Protein AF-A0A9E1IIE9-F1 (afdb_monomer_lite)

Foldseek 3Di:
DPVVVVVVVVVVVVCVVDCPPVNDDQPLRCCLVVLAADDQLLVLLVVLVCCVPVVVNLSNSLSSLVSSVSLQPDFLVPRPPSNNVNVVPPDDDDDDDPPPDSDRNHDDLLSNLSSLQSNLVSCVVVVNLVVSLVSLVSSLVSLVVPCVDPSSVLSNLVSLQSNLVSCVSVVNNVSSVVSVVVSVVSDDPVCCVVSVVVSCVPPPVVVVCVDPVVCVVCVPRPVPVVPPD

Structure (mmCIF, N/CA/C/O backbone):
data_AF-A0A9E1IIE9-F1
#
_entry.id   AF-A0A9E1IIE9-F1
#
loop_
_atom_site.group_PDB
_atom_site.id
_atom_site.type_symbol
_atom_site.label_atom_id
_atom_site.label_alt_id
_atom_site.label_comp_id
_atom_site.label_asym_id
_atom_site.label_entity_id
_atom_site.label_seq_id
_atom_site.pdbx_PDB_ins_code
_atom_site.Cartn_x
_atom_site.Cartn_y
_atom_site.Cartn_z
_atom_site.occupancy
_atom_site.B_iso_or_equiv
_atom_site.auth_seq_id
_atom_site.auth_comp_id
_atom_site.auth_asym_id
_atom_site.auth_atom_id
_atom_site.pdbx_PDB_model_num
ATOM 1 N N . MET A 1 1 ? -5.912 -20.718 -18.926 1.00 42.75 1 MET A N 1
ATOM 2 C CA . MET A 1 1 ? -5.948 -19.242 -18.983 1.00 42.75 1 MET A CA 1
ATOM 3 C C . MET A 1 1 ? -4.648 -18.795 -19.631 1.00 42.75 1 MET A C 1
ATOM 5 O O . MET A 1 1 ? -3.614 -19.345 -19.270 1.00 42.75 1 MET A O 1
ATOM 9 N N . ASN A 1 2 ? -4.694 -17.958 -20.668 1.00 47.09 2 ASN A N 1
ATOM 10 C CA . ASN A 1 2 ? -3.523 -17.653 -21.492 1.00 47.09 2 ASN A CA 1
ATOM 11 C C . ASN A 1 2 ? -2.927 -16.323 -21.022 1.00 47.09 2 ASN A C 1
ATOM 13 O O . ASN A 1 2 ? -3.278 -15.272 -21.550 1.00 47.09 2 ASN A O 1
ATOM 17 N N . PHE A 1 3 ? -2.046 -16.391 -20.018 1.00 38.47 3 PHE A N 1
ATOM 18 C CA . PHE A 1 3 ? -1.476 -15.233 -19.316 1.00 38.47 3 PHE A CA 1
ATOM 19 C C . PHE A 1 3 ? -0.983 -14.133 -20.265 1.00 38.47 3 PHE A C 1
ATOM 21 O O . PHE A 1 3 ? -1.197 -12.960 -20.008 1.00 38.47 3 PHE A O 1
ATOM 28 N N . HIS A 1 4 ? -0.405 -14.498 -21.412 1.00 37.41 4 HIS A N 1
ATOM 29 C CA . HIS A 1 4 ? 0.052 -13.537 -22.414 1.00 37.41 4 HIS A CA 1
ATOM 30 C C . HIS A 1 4 ? -1.089 -12.750 -23.089 1.00 37.41 4 HIS A C 1
ATOM 32 O O . HIS A 1 4 ? -0.946 -11.554 -23.314 1.00 37.41 4 HIS A O 1
ATOM 38 N N . GLN A 1 5 ? -2.228 -13.385 -23.391 1.00 40.91 5 GLN A N 1
ATOM 39 C CA . GLN A 1 5 ? -3.393 -12.688 -23.952 1.00 40.91 5 GLN A CA 1
ATOM 40 C C . GLN A 1 5 ? -4.089 -11.817 -22.906 1.00 40.91 5 GLN A C 1
ATOM 42 O O . GLN A 1 5 ? -4.470 -10.694 -23.227 1.00 40.91 5 GLN A O 1
ATOM 47 N N . ASP A 1 6 ? -4.192 -12.299 -21.666 1.00 45.34 6 ASP A N 1
ATOM 48 C CA . ASP A 1 6 ? -4.767 -11.531 -20.556 1.00 45.34 6 ASP A CA 1
ATOM 49 C C . ASP A 1 6 ? -3.886 -10.310 -20.221 1.00 45.34 6 ASP A C 1
ATOM 51 O O . ASP A 1 6 ? -4.386 -9.213 -19.991 1.00 45.34 6 ASP A O 1
ATOM 55 N N . PHE A 1 7 ? -2.563 -10.469 -20.307 1.00 45.06 7 PHE A N 1
ATOM 56 C CA . PHE A 1 7 ? -1.568 -9.416 -20.112 1.00 45.06 7 PHE A CA 1
ATOM 57 C C . PHE A 1 7 ? -1.541 -8.384 -21.249 1.00 45.06 7 PHE A C 1
ATOM 59 O O . PHE A 1 7 ? -1.511 -7.184 -20.995 1.00 45.06 7 PHE A O 1
ATOM 66 N N . VAL A 1 8 ? -1.615 -8.813 -22.513 1.00 46.44 8 VAL A N 1
ATOM 67 C CA . VAL A 1 8 ? -1.729 -7.889 -23.656 1.00 46.44 8 VAL A CA 1
ATOM 68 C C . VAL A 1 8 ? -3.060 -7.133 -23.618 1.00 46.44 8 VAL A C 1
ATOM 70 O O . VAL A 1 8 ? -3.085 -5.942 -23.919 1.00 46.44 8 VAL A O 1
ATOM 73 N N . ALA A 1 9 ? -4.154 -7.781 -23.205 1.00 49.00 9 ALA A N 1
ATOM 74 C CA . ALA A 1 9 ? -5.438 -7.116 -22.997 1.00 49.00 9 ALA A CA 1
ATOM 75 C C . ALA A 1 9 ? -5.376 -6.095 -21.847 1.00 49.00 9 ALA A C 1
ATOM 77 O O . ALA A 1 9 ? -5.887 -4.985 -21.993 1.00 49.00 9 ALA A O 1
ATOM 78 N N . LEU A 1 10 ? -4.688 -6.430 -20.750 1.00 51.25 10 LEU A N 1
ATOM 79 C CA . LEU A 1 10 ? -4.427 -5.523 -19.633 1.00 51.25 10 LEU A CA 1
ATOM 80 C C . LEU A 1 10 ? -3.623 -4.295 -20.098 1.00 51.25 10 LEU A C 1
ATOM 82 O O . LEU A 1 10 ? -4.076 -3.167 -19.923 1.00 51.25 10 LEU A O 1
ATOM 86 N N . LEU A 1 11 ? -2.497 -4.487 -20.790 1.00 47.59 11 LEU A N 1
ATOM 87 C CA . LEU A 1 11 ? -1.678 -3.389 -21.322 1.00 47.59 11 LEU A CA 1
ATOM 88 C C . LEU A 1 11 ? -2.423 -2.533 -22.362 1.00 47.59 11 LEU A C 1
ATOM 90 O O . LEU A 1 11 ? -2.315 -1.306 -22.355 1.00 47.59 11 LEU A O 1
ATOM 94 N N . ALA A 1 12 ? -3.219 -3.157 -23.235 1.00 49.94 12 ALA A N 1
ATOM 95 C CA . ALA A 1 12 ? -4.057 -2.444 -24.197 1.00 49.94 12 ALA A CA 1
ATOM 96 C C . ALA A 1 12 ? -5.155 -1.616 -23.507 1.00 49.94 12 ALA A C 1
ATOM 98 O O . ALA A 1 12 ? -5.470 -0.519 -23.969 1.00 49.94 12 ALA A O 1
ATOM 99 N N . SER A 1 13 ? -5.699 -2.099 -22.384 1.00 47.50 13 SER A N 1
ATOM 100 C CA . SER A 1 13 ? -6.668 -1.347 -21.581 1.00 47.50 13 SER A CA 1
ATOM 101 C C . SER A 1 13 ? -6.035 -0.124 -20.902 1.00 47.50 13 SER A C 1
ATOM 103 O O . SER A 1 13 ? -6.637 0.950 -20.908 1.00 47.50 13 SER A O 1
ATOM 105 N N . PHE A 1 14 ? -4.777 -0.222 -20.452 1.00 45.91 14 PHE A N 1
ATOM 106 C CA . PHE A 1 14 ? -4.033 0.911 -19.887 1.00 45.91 14 PHE A CA 1
ATOM 107 C C . PHE A 1 14 ? -3.739 2.009 -20.918 1.00 45.91 14 PHE A C 1
ATOM 109 O O . PHE A 1 14 ? -3.846 3.194 -20.600 1.00 45.91 14 PHE A O 1
ATOM 116 N N . ARG A 1 15 ? -3.465 1.639 -22.178 1.00 48.47 15 ARG A N 1
ATOM 117 C CA . ARG A 1 15 ? -3.178 2.590 -23.271 1.00 48.47 15 ARG A CA 1
ATOM 118 C C . ARG A 1 15 ? -4.336 3.551 -23.572 1.00 48.47 15 ARG A C 1
ATOM 120 O O . ARG A 1 15 ? -4.104 4.639 -24.092 1.00 48.47 15 ARG A O 1
ATOM 127 N N . HIS A 1 16 ? -5.571 3.152 -23.267 1.00 49.41 16 HIS A N 1
ATOM 128 C CA . HIS A 1 16 ? -6.766 3.977 -23.466 1.00 49.41 16 HIS A CA 1
ATOM 129 C C . HIS A 1 16 ? -7.202 4.747 -22.215 1.00 49.41 16 HIS A C 1
ATOM 131 O O . HIS A 1 16 ? -7.899 5.751 -22.349 1.00 49.41 16 HIS A O 1
ATOM 137 N N . LEU A 1 17 ? -6.802 4.296 -21.023 1.00 40.88 17 LEU A N 1
ATOM 138 C CA . LEU A 1 17 ? -7.227 4.882 -19.748 1.00 40.88 17 LEU A CA 1
ATOM 139 C C . LEU A 1 17 ? -6.347 6.055 -19.298 1.00 40.88 17 LEU A C 1
ATOM 141 O O . LEU A 1 17 ? -6.848 6.951 -18.625 1.00 40.88 17 LEU A O 1
ATOM 145 N N . TYR A 1 18 ? -5.081 6.099 -19.723 1.00 47.62 18 TYR A N 1
ATOM 146 C CA . TYR A 1 18 ? -4.144 7.160 -19.344 1.00 47.62 18 TYR A CA 1
ATOM 147 C C . TYR A 1 18 ? -3.478 7.779 -20.581 1.00 47.62 18 TYR A C 1
ATOM 149 O O . TYR A 1 18 ? -2.321 7.488 -20.887 1.00 47.62 18 TYR A O 1
ATOM 157 N N . PRO A 1 19 ? -4.189 8.624 -21.354 1.00 48.53 19 PRO A N 1
ATOM 158 C CA . PRO A 1 19 ? -3.525 9.457 -22.343 1.00 48.53 19 PRO A CA 1
ATOM 159 C C . PRO A 1 19 ? -2.573 10.400 -21.600 1.00 48.53 19 PRO A C 1
ATOM 161 O O . PRO A 1 19 ? -3.023 11.233 -20.812 1.00 48.53 19 PRO A O 1
ATOM 164 N N . SER A 1 20 ? -1.263 10.262 -21.840 1.00 46.81 20 SER A N 1
ATOM 165 C CA . SER A 1 20 ? -0.265 11.211 -21.336 1.00 46.81 20 SER A CA 1
ATOM 166 C C . SER A 1 20 ? -0.762 12.635 -21.614 1.00 46.81 20 SER A C 1
ATOM 168 O O . SER A 1 20 ? -1.031 12.960 -22.779 1.00 46.81 20 SER A O 1
ATOM 170 N N . PRO A 1 21 ? -0.869 13.511 -20.596 1.00 41.62 21 PRO A N 1
ATOM 171 C CA . PRO A 1 21 ? -1.297 14.894 -20.797 1.00 41.62 21 PRO A CA 1
ATOM 172 C C . PRO A 1 21 ? -0.339 15.681 -21.710 1.00 41.62 21 PRO A C 1
ATOM 174 O O . PRO A 1 21 ? -0.669 16.784 -22.139 1.00 41.62 21 PRO A O 1
ATOM 177 N N . LEU A 1 22 ? 0.830 15.115 -22.033 1.00 38.31 22 LEU A N 1
ATOM 178 C CA . LEU A 1 22 ? 1.870 15.720 -22.862 1.00 38.31 22 LEU A CA 1
ATOM 179 C C . LEU A 1 22 ? 2.032 15.057 -24.240 1.00 38.31 22 LEU A C 1
ATOM 181 O O . LEU A 1 22 ? 2.914 15.457 -24.996 1.00 38.31 22 LEU A O 1
ATOM 185 N N . GLY A 1 23 ? 1.225 14.046 -24.589 1.00 42.78 23 GLY A N 1
ATOM 186 C CA . GLY A 1 23 ? 1.379 13.318 -25.857 1.00 42.78 23 GLY A CA 1
ATOM 187 C C . GLY A 1 23 ? 2.710 12.562 -25.986 1.00 42.78 23 GLY A C 1
ATOM 188 O O . GLY A 1 23 ? 3.056 12.108 -27.076 1.00 42.78 23 GLY A O 1
ATOM 189 N N . SER A 1 24 ? 3.461 12.426 -24.890 1.00 46.88 24 SER A N 1
ATOM 190 C CA . SER A 1 24 ? 4.669 11.614 -24.833 1.00 46.88 24 SER A CA 1
ATOM 191 C C . SER A 1 24 ? 4.296 10.129 -24.789 1.00 46.88 24 SER A C 1
ATOM 193 O O . SER A 1 24 ? 3.323 9.770 -24.117 1.00 46.88 24 SER A O 1
ATOM 195 N N . PRO A 1 25 ? 5.047 9.249 -25.476 1.00 56.59 25 PRO A N 1
ATOM 196 C CA . PRO A 1 25 ? 4.927 7.817 -25.244 1.00 56.59 25 PRO A CA 1
ATOM 197 C C . PRO A 1 25 ? 5.114 7.559 -23.743 1.00 56.59 25 PRO A C 1
ATOM 199 O O . PRO A 1 25 ? 6.069 8.059 -23.146 1.00 56.59 25 PRO A O 1
ATOM 202 N N . GLY A 1 26 ? 4.156 6.863 -23.119 1.00 65.25 26 GLY A N 1
ATOM 203 C CA . GLY A 1 26 ? 4.222 6.531 -21.692 1.00 65.25 26 GLY A CA 1
ATOM 204 C C . GLY A 1 26 ? 5.515 5.782 -21.375 1.00 65.25 26 GLY A C 1
ATOM 205 O O . GLY A 1 26 ? 6.101 5.161 -22.266 1.00 65.25 26 GLY A O 1
ATOM 206 N N . VAL A 1 27 ? 5.966 5.827 -20.120 1.00 64.38 27 VAL A N 1
ATOM 207 C CA . VAL A 1 27 ? 7.281 5.293 -19.712 1.00 64.38 27 VAL A CA 1
ATOM 208 C C . VAL A 1 27 ? 7.470 3.837 -20.161 1.00 64.38 27 VAL A C 1
ATOM 210 O O . VAL A 1 27 ? 8.530 3.465 -20.662 1.00 64.38 27 VAL A O 1
ATOM 213 N N . LEU A 1 28 ? 6.398 3.042 -20.105 1.00 62.91 28 LEU A N 1
ATOM 214 C CA . LEU A 1 28 ? 6.384 1.661 -20.580 1.00 62.91 28 LEU A CA 1
ATOM 215 C C . LEU A 1 28 ? 6.547 1.536 -22.107 1.00 62.91 28 LEU A C 1
ATOM 217 O O . LEU A 1 28 ? 7.224 0.630 -22.579 1.00 62.91 28 LEU A O 1
ATOM 221 N N . SER A 1 29 ? 5.964 2.451 -22.889 1.00 65.88 29 SER A N 1
ATOM 222 C CA . SER A 1 29 ? 6.119 2.484 -24.353 1.00 65.88 29 SER A CA 1
ATOM 223 C C . SER A 1 29 ? 7.560 2.815 -24.726 1.00 65.88 29 SER A C 1
ATOM 225 O O . SER A 1 29 ? 8.130 2.142 -25.572 1.00 65.88 29 SER A O 1
ATOM 227 N N . ILE A 1 30 ? 8.185 3.783 -24.043 1.00 60.19 30 ILE A N 1
ATOM 228 C CA . ILE A 1 30 ? 9.599 4.125 -24.260 1.00 60.19 30 ILE A CA 1
ATOM 229 C C . ILE A 1 30 ? 10.494 2.938 -23.895 1.00 60.19 30 ILE A C 1
ATOM 231 O O . ILE A 1 30 ? 11.369 2.577 -24.680 1.00 60.19 30 ILE A O 1
ATOM 235 N N . ALA A 1 31 ? 10.266 2.305 -22.743 1.00 59.81 31 ALA A N 1
ATOM 236 C CA . ALA A 1 31 ? 11.048 1.149 -22.308 1.00 59.81 31 ALA A CA 1
ATOM 237 C C . ALA A 1 31 ? 10.949 -0.023 -23.302 1.00 59.81 31 ALA A C 1
ATOM 239 O O . ALA A 1 31 ? 11.961 -0.629 -23.646 1.00 59.81 31 ALA A O 1
ATOM 240 N N . LEU A 1 32 ? 9.747 -0.304 -23.819 1.00 62.81 32 LEU A N 1
ATOM 241 C CA . LEU A 1 32 ? 9.517 -1.380 -24.788 1.00 62.81 32 LEU A CA 1
ATOM 242 C C . LEU A 1 32 ? 10.018 -1.044 -26.204 1.00 62.81 32 LEU A C 1
ATOM 244 O O . LEU A 1 32 ? 10.485 -1.937 -26.907 1.00 62.81 32 LEU A O 1
ATOM 248 N N . GLU A 1 33 ? 9.922 0.216 -26.640 1.00 61.06 33 GLU A N 1
ATOM 249 C CA . GLU A 1 33 ? 10.304 0.651 -27.995 1.00 61.06 33 GLU A CA 1
ATOM 250 C C . GLU A 1 33 ? 11.808 0.881 -28.154 1.00 61.06 33 GLU A C 1
ATOM 252 O O . GLU A 1 33 ? 12.362 0.603 -29.215 1.00 61.06 33 GLU A O 1
ATOM 257 N N . THR A 1 34 ? 12.478 1.402 -27.123 1.00 52.66 34 THR A N 1
ATOM 258 C CA . THR A 1 34 ? 13.907 1.749 -27.211 1.00 52.66 34 THR A CA 1
ATOM 259 C C . THR A 1 34 ? 14.827 0.541 -27.096 1.00 52.66 34 THR A C 1
ATOM 261 O O . THR A 1 34 ? 16.009 0.657 -27.414 1.00 52.66 34 THR A O 1
ATOM 264 N N . GLY A 1 35 ? 14.306 -0.611 -26.655 1.00 49.31 35 GLY A N 1
ATOM 265 C CA . GLY A 1 35 ? 15.091 -1.829 -26.470 1.00 49.31 35 GLY A CA 1
ATOM 266 C C . GLY A 1 35 ? 16.293 -1.643 -25.549 1.00 49.31 35 GLY A C 1
ATOM 267 O O . GLY A 1 35 ? 17.269 -2.380 -25.669 1.00 49.31 35 GLY A O 1
ATOM 268 N N . LEU A 1 36 ? 16.243 -0.637 -24.667 1.00 50.38 36 LEU A N 1
ATOM 269 C CA . LEU A 1 36 ? 17.334 -0.347 -23.756 1.00 50.38 36 LEU A CA 1
ATOM 270 C C . LEU A 1 36 ? 17.525 -1.552 -22.828 1.00 50.38 36 LEU A C 1
ATOM 272 O O . LEU A 1 36 ? 16.569 -1.979 -22.171 1.00 50.38 36 LEU A O 1
ATOM 276 N N . PRO A 1 37 ? 18.736 -2.127 -22.792 1.00 49.06 37 PRO A N 1
ATOM 277 C CA . PRO A 1 37 ? 19.023 -3.236 -21.915 1.00 49.06 37 PRO A CA 1
ATOM 278 C C . PRO A 1 37 ? 18.976 -2.713 -20.478 1.00 49.06 37 PRO A C 1
ATOM 280 O O . PRO A 1 37 ? 19.529 -1.661 -20.163 1.00 49.06 37 PRO A O 1
ATOM 283 N N . VAL A 1 38 ? 18.351 -3.491 -19.602 1.00 54.97 38 VAL A N 1
ATOM 284 C CA . VAL A 1 38 ? 18.421 -3.332 -18.144 1.00 54.97 38 VAL A CA 1
ATOM 285 C C . VAL A 1 38 ? 17.628 -2.153 -17.576 1.00 54.97 38 VAL A C 1
ATOM 287 O O . VAL A 1 38 ? 18.159 -1.184 -17.039 1.00 54.97 38 VAL A O 1
ATOM 290 N N . PHE A 1 39 ? 16.314 -2.302 -17.583 1.00 66.62 39 PHE A N 1
ATOM 291 C CA . PHE A 1 39 ? 15.483 -1.607 -16.617 1.00 66.62 39 PHE A CA 1
ATOM 292 C C . PHE A 1 39 ? 15.271 -2.535 -15.424 1.00 66.62 39 PHE A C 1
ATOM 294 O O . PHE A 1 39 ? 14.411 -3.409 -15.459 1.00 66.62 39 PHE A O 1
ATOM 301 N N . ASP A 1 40 ? 16.114 -2.372 -14.400 1.00 79.81 40 ASP A N 1
ATOM 302 C CA . ASP A 1 40 ? 15.898 -2.974 -13.085 1.00 79.81 40 ASP A CA 1
ATOM 303 C C . ASP A 1 40 ? 14.490 -2.579 -12.606 1.00 79.81 40 ASP A C 1
ATOM 305 O O . ASP A 1 40 ? 14.239 -1.381 -12.423 1.00 79.81 40 ASP A O 1
ATOM 309 N N . PRO A 1 41 ? 13.554 -3.531 -12.429 1.00 84.94 41 PRO A N 1
ATOM 310 C CA . PRO A 1 41 ? 12.197 -3.215 -12.002 1.00 84.94 41 PRO A CA 1
ATOM 311 C C . PRO A 1 41 ? 12.173 -2.438 -10.674 1.00 84.94 41 PRO A C 1
ATOM 313 O O . PRO A 1 41 ? 11.291 -1.607 -10.460 1.00 84.94 41 PRO A O 1
ATOM 316 N N . SER A 1 42 ? 13.191 -2.610 -9.825 1.00 86.50 42 SER A N 1
ATOM 317 C CA . SER A 1 42 ? 13.355 -1.887 -8.558 1.00 86.50 42 SER A CA 1
ATOM 318 C C . SER A 1 42 ? 13.550 -0.381 -8.766 1.00 86.50 42 SER A C 1
ATOM 320 O O . SER A 1 42 ? 13.084 0.427 -7.964 1.00 86.50 42 SER A O 1
ATOM 322 N N . LEU A 1 43 ? 14.173 0.035 -9.876 1.00 87.00 43 LEU A N 1
ATOM 323 C CA . LEU A 1 43 ? 14.321 1.454 -10.212 1.00 87.00 43 LEU A CA 1
ATOM 324 C C . LEU A 1 43 ? 12.957 2.113 -10.450 1.00 87.00 43 LEU A C 1
ATOM 326 O O . LEU A 1 43 ? 12.740 3.252 -10.041 1.00 87.00 43 LEU A O 1
ATOM 330 N N . PHE A 1 44 ? 12.021 1.394 -11.070 1.00 89.00 44 PHE A N 1
ATOM 331 C CA . PHE A 1 44 ? 10.663 1.893 -11.281 1.00 89.00 44 PHE A CA 1
ATOM 332 C C . PHE A 1 44 ? 9.904 2.032 -9.968 1.00 89.00 44 PHE A C 1
ATOM 334 O O . PHE A 1 44 ? 9.169 3.000 -9.802 1.00 89.00 44 PHE A O 1
ATOM 341 N N . VAL A 1 45 ? 10.127 1.126 -9.016 1.00 90.19 45 VAL A N 1
ATOM 342 C CA . VAL A 1 45 ? 9.580 1.256 -7.661 1.00 90.19 45 VAL A CA 1
ATOM 343 C C . VAL A 1 45 ? 10.081 2.545 -7.005 1.00 90.19 45 VAL A C 1
ATOM 345 O O . VAL A 1 45 ? 9.272 3.344 -6.539 1.00 90.19 45 VAL A O 1
ATOM 348 N N . VAL A 1 46 ? 11.393 2.800 -7.050 1.00 89.81 46 VAL A N 1
ATOM 349 C CA . VAL A 1 46 ? 12.004 4.011 -6.471 1.00 89.81 46 VAL A CA 1
ATOM 350 C C . VAL A 1 46 ? 11.462 5.285 -7.122 1.00 89.81 46 VAL A C 1
ATOM 352 O O . VAL A 1 46 ? 11.063 6.211 -6.417 1.00 89.81 46 VAL A O 1
ATOM 355 N N . ILE A 1 47 ? 11.403 5.338 -8.457 1.00 87.75 47 ILE A N 1
ATOM 356 C CA . ILE A 1 47 ? 10.863 6.506 -9.168 1.00 87.75 47 ILE A CA 1
ATOM 357 C C . ILE A 1 47 ? 9.372 6.680 -8.858 1.00 87.75 47 ILE A C 1
ATOM 359 O O . ILE A 1 47 ? 8.925 7.802 -8.628 1.00 87.75 47 ILE A O 1
ATOM 363 N N . GLY A 1 48 ? 8.603 5.589 -8.804 1.00 89.19 48 GLY A N 1
ATOM 364 C CA . GLY A 1 48 ? 7.193 5.618 -8.423 1.00 89.19 48 GLY A CA 1
ATOM 365 C C . GLY A 1 48 ? 6.984 6.228 -7.037 1.00 89.19 48 GLY A C 1
ATOM 366 O O . GLY A 1 48 ? 6.148 7.119 -6.878 1.00 89.19 48 GLY A O 1
ATOM 367 N N . SER A 1 49 ? 7.795 5.825 -6.056 1.00 89.25 49 SER A N 1
ATOM 368 C CA . SER A 1 49 ? 7.757 6.378 -4.697 1.00 89.25 49 SER A CA 1
ATOM 369 C C . SER A 1 49 ? 8.122 7.859 -4.654 1.00 89.25 49 SER A C 1
ATOM 371 O O . SER A 1 49 ? 7.420 8.635 -4.007 1.00 89.25 49 SER A O 1
ATOM 373 N N . GLU A 1 50 ? 9.156 8.274 -5.387 1.00 89.88 50 GLU A N 1
ATOM 374 C CA . GLU A 1 50 ? 9.549 9.684 -5.484 1.00 89.88 50 GLU A CA 1
ATOM 375 C C . GLU A 1 50 ? 8.423 10.543 -6.086 1.00 89.88 50 GLU A C 1
ATOM 377 O O . GLU A 1 50 ? 8.061 11.595 -5.553 1.00 89.88 50 GLU A O 1
ATOM 382 N N . MET A 1 51 ? 7.805 10.073 -7.174 1.00 89.50 51 MET A N 1
ATOM 383 C CA . MET A 1 51 ? 6.702 10.779 -7.833 1.00 89.50 51 MET A CA 1
ATOM 384 C C . MET A 1 51 ? 5.469 10.892 -6.935 1.00 89.50 51 MET A C 1
ATOM 386 O O . MET A 1 51 ? 4.800 11.930 -6.946 1.00 89.50 51 MET A O 1
ATOM 390 N N . LEU A 1 52 ? 5.185 9.855 -6.144 1.00 89.88 52 LEU A N 1
ATOM 391 C CA . LEU A 1 52 ? 4.068 9.836 -5.206 1.00 89.88 52 LEU A CA 1
ATOM 392 C C . LEU A 1 52 ? 4.301 10.803 -4.039 1.00 89.88 52 LEU A C 1
ATOM 394 O O . LEU A 1 52 ? 3.487 11.698 -3.817 1.00 89.88 52 LEU A O 1
ATOM 398 N N . HIS A 1 53 ? 5.406 10.644 -3.309 1.00 86.94 53 HIS A N 1
ATOM 399 C CA . HIS A 1 53 ? 5.604 11.313 -2.021 1.00 86.94 53 HIS A CA 1
ATOM 400 C C . HIS A 1 53 ? 6.210 12.714 -2.139 1.00 86.94 53 HIS A C 1
ATOM 402 O O . HIS A 1 53 ? 5.819 13.606 -1.387 1.00 86.94 53 HIS A O 1
ATOM 408 N N . THR A 1 54 ? 7.134 12.934 -3.076 1.00 90.56 54 THR A N 1
ATOM 409 C CA . THR A 1 54 ? 7.818 14.230 -3.217 1.00 90.56 54 THR A CA 1
ATOM 410 C C . THR A 1 54 ? 7.054 15.172 -4.137 1.00 90.56 54 THR A C 1
ATOM 412 O O . THR A 1 54 ? 6.997 16.380 -3.900 1.00 90.56 54 THR A O 1
ATOM 415 N N . HIS A 1 55 ? 6.459 14.632 -5.202 1.00 87.50 55 HIS A N 1
ATOM 416 C CA . HIS A 1 55 ? 5.876 15.446 -6.268 1.00 87.50 55 HIS A CA 1
ATOM 417 C C . HIS A 1 55 ? 4.344 15.434 -6.317 1.00 87.50 55 HIS A C 1
ATOM 419 O O . HIS A 1 55 ? 3.773 16.250 -7.043 1.00 87.50 55 HIS A O 1
ATOM 425 N N . GLY A 1 56 ? 3.670 14.540 -5.581 1.00 90.19 56 GLY A N 1
ATOM 426 C CA . GLY A 1 56 ? 2.207 14.401 -5.617 1.00 90.19 56 GLY A CA 1
ATOM 427 C C . GLY A 1 56 ? 1.665 14.026 -7.003 1.00 90.19 56 GLY A C 1
ATOM 428 O O . GLY A 1 56 ? 0.519 14.321 -7.339 1.00 90.19 56 GLY A O 1
ATOM 429 N N . GLN A 1 57 ? 2.494 13.419 -7.857 1.00 91.06 57 GLN A N 1
ATOM 430 C CA . GLN A 1 57 ? 2.140 13.058 -9.228 1.00 91.06 57 GLN A CA 1
ATOM 431 C C . GLN A 1 57 ? 1.596 11.629 -9.281 1.00 91.06 57 GLN A C 1
ATOM 433 O O . GLN A 1 57 ? 2.265 10.711 -9.752 1.00 91.06 57 GLN A O 1
ATOM 438 N N . HIS A 1 58 ? 0.364 11.435 -8.808 1.00 90.81 58 HIS A N 1
ATOM 439 C CA . HIS A 1 58 ? -0.209 10.093 -8.617 1.00 90.81 58 HIS A CA 1
ATOM 440 C C . HIS A 1 58 ? -0.306 9.287 -9.925 1.00 90.81 58 HIS A C 1
ATOM 442 O O . HIS A 1 58 ? -0.005 8.100 -9.937 1.00 90.81 58 HIS A O 1
ATOM 448 N N . ASN A 1 59 ? -0.657 9.929 -11.048 1.00 89.31 59 ASN A N 1
ATOM 449 C CA . ASN A 1 59 ? -0.710 9.255 -12.354 1.00 89.31 59 ASN A CA 1
ATOM 450 C C . ASN A 1 59 ? 0.676 8.781 -12.808 1.00 89.31 59 ASN A C 1
ATOM 452 O O . ASN A 1 59 ? 0.830 7.645 -13.244 1.00 89.31 59 ASN A O 1
ATOM 456 N N . THR A 1 60 ? 1.694 9.633 -12.660 1.00 87.38 60 THR A N 1
ATOM 457 C CA . THR A 1 60 ? 3.074 9.284 -13.008 1.00 87.38 60 THR A CA 1
ATOM 458 C C . THR A 1 60 ? 3.585 8.154 -12.116 1.00 87.38 60 THR A C 1
ATOM 460 O O . THR A 1 60 ? 4.199 7.215 -12.613 1.00 87.38 60 THR A O 1
ATOM 463 N N . ALA A 1 61 ? 3.317 8.209 -10.808 1.00 89.31 61 ALA A N 1
ATOM 464 C CA . ALA A 1 61 ? 3.691 7.150 -9.873 1.00 89.31 61 ALA A CA 1
ATOM 465 C C . ALA A 1 61 ? 3.045 5.805 -10.244 1.00 89.31 61 ALA A C 1
ATOM 467 O O . ALA A 1 61 ? 3.733 4.787 -10.312 1.00 89.31 61 ALA A O 1
ATOM 468 N N . LEU A 1 62 ? 1.748 5.819 -10.569 1.00 89.50 62 LEU A N 1
ATOM 469 C CA . LEU A 1 62 ? 0.989 4.648 -11.009 1.00 89.50 62 LEU A CA 1
ATOM 470 C C . LEU A 1 62 ? 1.609 3.991 -12.250 1.00 89.50 62 LEU A C 1
ATOM 472 O O . LEU A 1 62 ? 1.783 2.773 -12.270 1.00 89.50 62 LEU A O 1
ATOM 476 N N . GLU A 1 63 ? 2.011 4.776 -13.254 1.00 87.56 63 GLU A N 1
ATOM 477 C CA . GLU A 1 63 ? 2.690 4.247 -14.445 1.00 87.56 63 GLU A CA 1
ATOM 478 C C . GLU A 1 63 ? 3.994 3.513 -14.098 1.00 87.56 63 GLU A C 1
ATOM 480 O O . GLU A 1 63 ? 4.270 2.448 -14.657 1.00 87.56 63 GLU A O 1
ATOM 485 N N . HIS A 1 64 ? 4.781 4.048 -13.160 1.00 87.31 64 HIS A N 1
ATOM 486 C CA . HIS A 1 64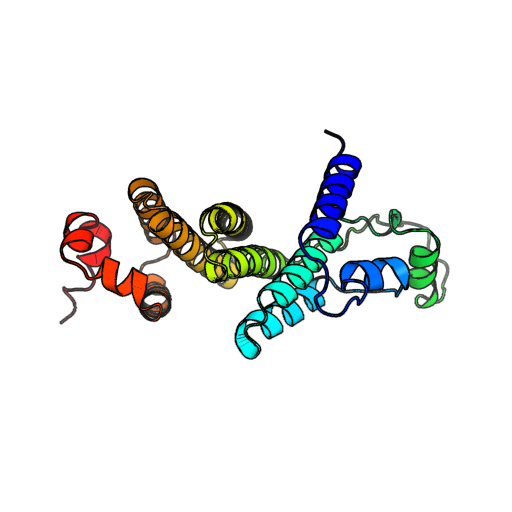 ? 6.045 3.434 -12.757 1.00 87.31 64 HIS A CA 1
ATOM 487 C C . HIS A 1 64 ? 5.824 2.155 -11.947 1.00 87.31 64 HIS A C 1
ATOM 489 O O . HIS A 1 64 ? 6.463 1.144 -12.230 1.00 87.31 64 HIS A O 1
ATOM 495 N N . TYR A 1 65 ? 4.878 2.137 -11.008 1.00 90.50 65 TYR A N 1
ATOM 496 C CA . TYR A 1 65 ? 4.571 0.914 -10.265 1.00 90.50 65 TYR A CA 1
ATOM 497 C C . TYR A 1 65 ? 4.014 -0.200 -11.162 1.00 90.50 65 TYR A C 1
ATOM 499 O O . TYR A 1 65 ? 4.405 -1.358 -11.010 1.00 90.50 65 TYR A O 1
ATOM 507 N N . ILE A 1 66 ? 3.170 0.132 -12.149 1.00 89.19 66 ILE A N 1
ATOM 508 C CA . ILE A 1 66 ? 2.724 -0.842 -13.160 1.00 89.19 66 ILE A CA 1
ATOM 509 C C . ILE A 1 66 ? 3.918 -1.368 -13.950 1.00 89.19 66 ILE A C 1
ATOM 511 O O . ILE A 1 66 ? 4.023 -2.576 -14.149 1.00 89.19 66 ILE A O 1
ATOM 515 N N . ALA A 1 67 ? 4.819 -0.489 -14.395 1.00 86.81 67 ALA A N 1
ATOM 516 C CA . ALA A 1 67 ? 6.001 -0.902 -15.139 1.00 86.81 67 ALA A CA 1
ATOM 517 C C . ALA A 1 67 ? 6.897 -1.847 -14.323 1.00 86.81 67 ALA A C 1
ATOM 519 O O . ALA A 1 67 ? 7.327 -2.864 -14.862 1.00 86.81 67 ALA A O 1
ATOM 520 N N . ALA A 1 68 ? 7.101 -1.575 -13.029 1.00 88.44 68 ALA A N 1
ATOM 521 C CA . ALA A 1 68 ? 7.846 -2.459 -12.132 1.00 88.44 68 ALA A CA 1
ATOM 522 C C . ALA A 1 68 ? 7.241 -3.875 -12.096 1.00 88.44 68 ALA A C 1
ATOM 524 O O . ALA A 1 68 ? 7.931 -4.856 -12.363 1.00 88.44 68 ALA A O 1
ATOM 525 N N . LEU A 1 69 ? 5.933 -3.981 -11.846 1.00 87.19 69 LEU A N 1
ATOM 526 C CA . LEU A 1 69 ? 5.228 -5.267 -11.744 1.00 87.19 69 LEU A CA 1
ATOM 527 C C . LEU A 1 69 ? 5.114 -6.000 -13.086 1.00 87.19 69 LEU A C 1
ATOM 529 O O . LEU A 1 69 ? 5.098 -7.225 -13.140 1.00 87.19 69 LEU A O 1
ATOM 533 N N . VAL A 1 70 ? 5.020 -5.256 -14.187 1.00 85.06 70 VAL A N 1
ATOM 534 C CA . VAL A 1 70 ? 5.040 -5.813 -15.542 1.00 85.06 70 VAL A CA 1
ATOM 535 C C . VAL A 1 70 ? 6.391 -6.458 -15.827 1.00 85.06 70 VAL A C 1
ATOM 537 O O . VAL A 1 70 ? 6.429 -7.567 -16.356 1.00 85.06 70 VAL A O 1
ATOM 540 N N . LEU A 1 71 ? 7.490 -5.781 -15.495 1.00 81.56 71 LEU A N 1
ATOM 541 C CA . LEU A 1 71 ? 8.831 -6.293 -15.762 1.00 81.56 71 LEU A CA 1
ATOM 542 C C . LEU A 1 71 ? 9.186 -7.493 -14.869 1.00 81.56 71 LEU A C 1
ATOM 544 O O . LEU A 1 71 ? 9.887 -8.384 -15.336 1.00 81.56 71 LEU A O 1
ATOM 548 N N . ASP A 1 72 ? 8.632 -7.564 -13.656 1.00 82.06 72 ASP A N 1
ATOM 549 C CA . ASP A 1 72 ? 8.779 -8.689 -12.715 1.00 82.06 72 ASP A CA 1
ATOM 550 C C . ASP A 1 72 ? 8.287 -10.040 -13.279 1.00 82.06 72 ASP A C 1
ATOM 552 O O . ASP A 1 72 ? 8.849 -11.101 -13.017 1.00 82.06 72 ASP A O 1
ATOM 556 N N . VAL A 1 73 ? 7.246 -10.021 -14.118 1.00 73.25 73 VAL A N 1
ATOM 557 C CA . VAL A 1 73 ? 6.630 -11.245 -14.666 1.00 73.25 73 VAL A CA 1
ATOM 558 C C . VAL A 1 73 ? 7.105 -11.608 -16.075 1.00 73.25 73 VAL A C 1
ATOM 560 O O . VAL A 1 73 ? 6.648 -12.610 -16.636 1.00 73.25 73 VAL A O 1
ATOM 563 N N . VAL A 1 74 ? 7.988 -10.810 -16.687 1.00 65.12 74 VAL A N 1
ATOM 564 C CA . VAL A 1 74 ? 8.464 -11.039 -18.059 1.00 65.12 74 VAL A CA 1
ATOM 565 C C . VAL A 1 74 ? 9.756 -11.867 -18.037 1.00 65.12 74 VAL A C 1
ATOM 567 O O . VAL A 1 74 ? 10.796 -11.385 -17.595 1.00 65.12 74 VAL A O 1
ATOM 570 N N . PRO A 1 75 ? 9.754 -13.102 -18.580 1.00 63.25 75 PRO A N 1
ATOM 571 C CA . PRO A 1 75 ? 10.985 -13.867 -18.750 1.00 63.25 75 PRO A CA 1
ATOM 572 C C . PRO A 1 75 ? 11.915 -13.144 -19.729 1.00 63.25 75 PRO A C 1
ATOM 574 O O 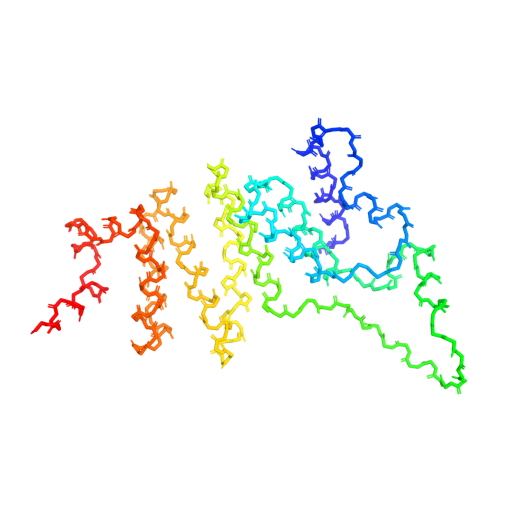. PRO A 1 75 ? 11.466 -12.767 -20.816 1.00 63.25 75 PRO A O 1
ATOM 577 N N . LYS A 1 76 ? 13.213 -13.032 -19.408 1.00 61.09 76 LYS A N 1
ATOM 578 C CA . LYS A 1 76 ? 14.217 -12.342 -20.247 1.00 61.09 76 LYS A CA 1
ATOM 579 C C . LYS A 1 76 ? 14.168 -12.773 -21.726 1.00 61.09 76 LYS A C 1
ATOM 581 O O . LYS A 1 76 ? 14.209 -11.931 -22.616 1.00 61.09 76 LYS A O 1
ATOM 586 N N . LYS A 1 77 ? 13.961 -14.069 -22.005 1.00 58.28 77 LYS A N 1
ATOM 587 C CA . LYS A 1 77 ? 13.882 -14.641 -23.371 1.00 58.28 77 LYS A CA 1
ATOM 588 C C . LYS A 1 77 ? 12.643 -14.249 -24.190 1.00 58.28 77 LYS A C 1
ATOM 590 O O . LYS A 1 77 ? 12.637 -14.445 -25.402 1.00 58.28 77 LYS A O 1
ATOM 595 N N . LYS A 1 78 ? 11.573 -13.737 -23.567 1.00 53.75 78 LYS A N 1
ATOM 596 C CA . LYS A 1 78 ? 10.361 -13.280 -24.282 1.00 53.75 78 LYS A CA 1
ATOM 597 C C . LYS A 1 78 ? 10.399 -11.798 -24.643 1.00 53.75 78 LYS A C 1
ATOM 599 O O . LYS A 1 78 ? 9.452 -11.306 -25.259 1.00 53.75 78 LYS A O 1
ATOM 604 N N . LEU A 1 79 ? 11.475 -11.099 -24.291 1.00 54.69 79 LEU A N 1
ATOM 605 C CA . LEU A 1 79 ? 11.723 -9.768 -24.816 1.00 54.69 79 LEU A CA 1
ATOM 606 C C . LEU A 1 79 ? 11.978 -9.881 -26.337 1.00 54.69 79 LEU A C 1
ATOM 608 O O . LEU A 1 79 ? 12.621 -10.836 -26.780 1.00 54.69 79 LEU A O 1
ATOM 612 N N . PRO A 1 80 ? 11.436 -8.968 -27.167 1.00 51.09 80 PRO A N 1
ATOM 613 C CA . PRO A 1 80 ? 11.676 -8.947 -28.610 1.00 51.09 80 PRO A CA 1
ATOM 614 C C . PRO A 1 80 ? 13.168 -9.121 -28.936 1.00 51.09 80 PRO A C 1
ATOM 616 O O . PRO A 1 80 ? 13.999 -8.546 -28.244 1.00 51.09 80 PRO A O 1
ATOM 619 N N . HIS A 1 81 ? 13.520 -9.881 -29.983 1.00 48.06 81 HIS A N 1
ATOM 620 C CA . HIS A 1 81 ? 14.914 -10.272 -30.286 1.00 48.06 81 HIS A CA 1
ATOM 621 C C . HIS A 1 81 ? 15.928 -9.108 -30.308 1.00 48.06 81 HIS A C 1
ATOM 623 O O . HIS A 1 81 ? 17.067 -9.303 -29.908 1.00 48.06 81 HIS A O 1
ATOM 629 N N . GLY A 1 82 ? 15.521 -7.885 -30.671 1.00 51.47 82 GLY A N 1
ATOM 630 C CA . GLY A 1 82 ? 16.405 -6.708 -30.612 1.00 51.47 82 GLY A CA 1
ATOM 631 C C . GLY A 1 82 ? 16.779 -6.241 -29.195 1.00 51.47 82 GLY A C 1
ATOM 632 O O . GLY A 1 82 ? 17.756 -5.522 -29.036 1.00 51.47 82 GLY A O 1
ATOM 633 N N . ILE A 1 83 ? 16.022 -6.653 -28.176 1.00 44.97 83 ILE A N 1
ATOM 634 C CA . ILE A 1 83 ? 16.272 -6.372 -26.755 1.00 44.97 83 ILE A CA 1
ATOM 635 C C . ILE A 1 83 ? 17.180 -7.453 -26.153 1.00 44.97 83 ILE A C 1
ATOM 637 O O . ILE A 1 83 ? 18.084 -7.132 -25.388 1.00 44.97 83 ILE A O 1
ATOM 641 N N . ALA A 1 84 ? 16.983 -8.724 -26.527 1.00 47.22 84 ALA A N 1
ATOM 642 C CA . ALA A 1 84 ? 17.800 -9.844 -26.049 1.00 47.22 84 ALA A CA 1
ATOM 643 C C . ALA A 1 84 ? 19.277 -9.723 -26.481 1.00 47.22 84 ALA A C 1
ATOM 645 O O . ALA A 1 84 ? 20.173 -9.951 -25.670 1.00 47.22 84 ALA A O 1
ATOM 646 N N . ASP A 1 85 ? 19.539 -9.260 -27.708 1.00 46.94 85 ASP A N 1
ATOM 647 C CA . ASP A 1 85 ? 20.904 -9.025 -28.211 1.00 46.94 85 ASP A CA 1
ATOM 648 C C . ASP A 1 85 ? 21.641 -7.899 -27.455 1.00 46.94 85 ASP A C 1
ATOM 650 O O . ASP A 1 85 ? 22.868 -7.916 -27.354 1.00 46.94 85 ASP A O 1
ATOM 654 N N . GLY A 1 86 ? 20.908 -6.939 -26.875 1.00 50.69 86 GLY A N 1
ATOM 655 C CA . GLY A 1 86 ? 21.474 -5.872 -26.043 1.00 50.69 86 GLY A CA 1
ATOM 656 C C . GLY A 1 86 ? 21.983 -6.357 -24.681 1.00 50.69 86 GLY A C 1
ATOM 657 O O . GLY A 1 86 ? 22.924 -5.773 -24.145 1.00 50.69 86 GLY A O 1
ATOM 658 N N . PHE A 1 87 ? 21.411 -7.441 -24.141 1.00 42.91 87 PHE A N 1
ATOM 659 C CA . PHE A 1 87 ? 21.880 -8.075 -22.901 1.00 42.91 87 PHE A CA 1
ATOM 660 C C . PHE A 1 87 ? 23.181 -8.865 -23.118 1.00 42.91 87 PHE A C 1
ATOM 662 O O . PHE A 1 87 ? 24.085 -8.785 -22.292 1.00 42.91 87 PHE A O 1
ATOM 669 N N . ASN A 1 88 ? 23.328 -9.534 -24.265 1.00 45.59 88 ASN A N 1
ATOM 670 C CA . ASN A 1 88 ? 24.513 -10.342 -24.591 1.00 45.59 88 ASN A CA 1
ATOM 671 C C . ASN A 1 88 ? 25.747 -9.518 -25.016 1.00 45.59 88 ASN A C 1
ATOM 673 O O . ASN A 1 88 ? 26.813 -10.081 -25.257 1.00 45.59 88 ASN A O 1
ATOM 677 N N . MET A 1 89 ? 25.636 -8.188 -25.132 1.00 45.69 89 MET A N 1
ATOM 678 C CA . MET A 1 89 ? 26.725 -7.338 -25.636 1.00 45.69 89 MET A CA 1
ATOM 679 C C . MET A 1 89 ? 27.720 -6.859 -24.561 1.00 45.69 89 MET A C 1
ATOM 681 O O . MET A 1 89 ? 28.771 -6.328 -24.922 1.00 45.69 89 MET A O 1
ATOM 685 N N . PHE A 1 90 ? 27.418 -7.039 -23.267 1.00 46.94 90 PHE A N 1
ATOM 686 C CA . PHE A 1 90 ? 28.285 -6.612 -22.153 1.00 46.94 90 PHE A CA 1
ATOM 687 C C . PHE A 1 90 ? 28.976 -7.753 -21.396 1.00 46.94 90 PHE A C 1
ATOM 689 O O . PHE A 1 90 ? 29.954 -7.497 -20.694 1.00 46.94 90 PHE A O 1
ATOM 696 N N . GLU A 1 91 ? 28.548 -9.000 -21.583 1.00 46.28 91 GLU A N 1
ATOM 697 C CA . GLU A 1 91 ? 29.258 -10.172 -21.067 1.00 46.28 91 GLU A CA 1
ATOM 698 C C . GLU A 1 91 ? 30.182 -10.718 -22.157 1.00 46.28 91 GLU A C 1
ATOM 700 O O . GLU A 1 91 ? 29.857 -11.622 -22.926 1.00 46.28 91 GLU A O 1
ATOM 705 N N . SER A 1 92 ? 31.365 -10.118 -22.282 1.00 43.22 92 SER A N 1
ATOM 706 C CA . SER A 1 92 ? 32.405 -10.700 -23.118 1.00 43.22 92 SER A CA 1
ATOM 707 C C . SER A 1 92 ? 32.926 -11.985 -22.470 1.00 43.22 92 SER A C 1
ATOM 709 O O . SER A 1 92 ? 33.704 -11.916 -21.525 1.00 43.22 92 SER A O 1
ATOM 711 N N . ARG A 1 93 ? 32.541 -13.118 -23.062 1.00 54.03 93 ARG A N 1
ATOM 712 C CA . ARG A 1 93 ? 33.468 -14.115 -23.614 1.00 54.03 93 ARG A CA 1
ATOM 713 C C . ARG A 1 93 ? 34.532 -14.637 -22.637 1.00 54.03 93 ARG A C 1
ATOM 715 O O . ARG A 1 93 ? 35.591 -14.036 -22.522 1.00 54.03 93 ARG A O 1
ATOM 722 N N . ASP A 1 94 ? 34.277 -15.810 -22.074 1.00 46.91 94 ASP A N 1
ATOM 723 C CA . ASP A 1 94 ? 35.171 -16.964 -22.200 1.00 46.91 94 ASP A CA 1
ATOM 724 C C . ASP A 1 94 ? 34.326 -18.244 -22.096 1.00 46.91 94 ASP A C 1
ATOM 726 O O . ASP A 1 94 ? 33.326 -18.291 -21.385 1.00 46.91 94 ASP A O 1
ATOM 730 N N . ASP A 1 95 ? 34.681 -19.227 -22.917 1.00 52.84 95 ASP A N 1
ATOM 731 C CA . ASP A 1 95 ? 33.908 -20.425 -23.233 1.00 52.84 95 ASP A CA 1
ATOM 732 C C . ASP A 1 95 ? 33.637 -21.304 -21.992 1.00 52.84 95 ASP A C 1
ATOM 734 O O . ASP A 1 95 ? 34.512 -22.059 -21.573 1.00 52.84 95 ASP A O 1
ATOM 738 N N . GLU A 1 96 ? 32.421 -21.275 -21.441 1.00 52.06 96 GLU A N 1
ATOM 739 C CA . GLU A 1 96 ? 31.921 -22.307 -20.523 1.00 52.06 96 GLU A CA 1
ATOM 740 C C . GLU A 1 96 ? 30.464 -22.656 -20.860 1.00 52.06 96 GLU A C 1
ATOM 742 O O . GLU A 1 96 ? 29.644 -21.793 -21.155 1.00 52.06 96 GLU A O 1
ATOM 747 N N . GLU A 1 97 ? 30.197 -23.961 -20.897 1.00 52.59 97 GLU A N 1
ATOM 748 C CA . GLU A 1 97 ? 28.994 -24.624 -21.402 1.00 52.59 97 GLU A CA 1
ATOM 749 C C . GLU A 1 97 ? 27.670 -23.975 -20.963 1.00 52.59 97 GLU A C 1
ATOM 751 O O . GLU A 1 97 ? 27.421 -23.771 -19.775 1.00 52.59 97 GLU A O 1
ATOM 756 N N . ASP A 1 98 ? 26.803 -23.749 -21.958 1.00 52.41 98 ASP A N 1
ATOM 757 C CA . ASP A 1 98 ? 25.438 -23.221 -21.885 1.00 52.41 98 ASP A CA 1
ATOM 758 C C . ASP A 1 98 ? 24.541 -23.985 -20.891 1.00 52.41 98 ASP A C 1
ATOM 760 O O . ASP A 1 98 ? 23.678 -24.788 -21.256 1.00 52.41 98 ASP A O 1
ATOM 764 N N . SER A 1 99 ? 24.685 -23.691 -19.605 1.00 51.47 99 SER A N 1
ATOM 765 C CA . SER A 1 99 ? 23.588 -23.769 -18.649 1.00 51.47 99 SER A CA 1
ATOM 766 C C . SER A 1 99 ? 22.942 -22.388 -18.582 1.00 51.47 99 SER A C 1
ATOM 768 O O . SER A 1 99 ? 23.026 -21.711 -17.560 1.00 51.47 99 SER A O 1
ATOM 770 N N . GLU A 1 100 ? 22.312 -21.964 -19.685 1.00 56.41 100 GLU A N 1
ATOM 771 C CA . GLU A 1 100 ? 21.409 -20.808 -19.715 1.00 56.41 100 GLU A CA 1
ATOM 772 C C . GLU A 1 100 ? 20.251 -21.065 -18.739 1.00 56.41 100 GLU A C 1
ATOM 774 O O . GLU A 1 100 ? 19.202 -21.605 -19.107 1.00 56.41 100 GLU A O 1
ATOM 779 N N . SER A 1 101 ? 20.433 -20.719 -17.467 1.00 50.94 101 SER A N 1
ATOM 780 C CA . SER A 1 101 ? 19.332 -20.666 -16.521 1.00 50.94 101 SER A CA 1
ATOM 781 C C . SER A 1 101 ? 18.357 -19.602 -17.015 1.00 50.94 101 SER A C 1
ATOM 783 O O . SER A 1 101 ? 18.718 -18.442 -17.207 1.00 50.94 101 SER A O 1
ATOM 785 N N . ASP A 1 102 ? 17.106 -20.007 -17.237 1.00 55.56 102 ASP A N 1
ATOM 786 C CA . ASP A 1 102 ? 15.966 -19.128 -17.511 1.00 55.56 102 ASP A CA 1
ATOM 787 C C . ASP A 1 102 ? 15.647 -18.273 -16.265 1.00 55.56 102 ASP A C 1
ATOM 789 O O . ASP A 1 102 ? 14.566 -18.356 -15.681 1.00 55.56 102 ASP A O 1
ATOM 793 N N . GLU A 1 103 ? 16.613 -17.484 -15.796 1.00 59.25 103 GLU A N 1
ATOM 794 C CA . GLU A 1 103 ? 16.504 -16.710 -14.571 1.00 59.25 103 GLU A CA 1
ATOM 795 C C . GLU A 1 103 ? 15.641 -15.477 -14.853 1.00 59.25 103 GLU A C 1
ATOM 797 O O . GLU A 1 103 ? 16.069 -14.468 -15.427 1.00 59.25 103 GLU A O 1
ATOM 802 N N . VAL A 1 104 ? 14.359 -15.618 -14.516 1.00 60.44 104 VAL A N 1
ATOM 803 C CA . VAL A 1 104 ? 13.404 -14.515 -14.449 1.00 60.44 104 VAL A CA 1
ATOM 804 C C . VAL A 1 104 ? 13.956 -13.504 -13.450 1.00 60.44 104 VAL A C 1
ATOM 806 O O . VAL A 1 104 ? 14.348 -13.871 -12.345 1.00 60.44 104 VAL A O 1
ATOM 809 N N . GLN A 1 105 ? 14.022 -12.233 -13.845 1.00 66.06 105 GLN A N 1
ATOM 810 C CA . GLN A 1 105 ? 14.356 -11.173 -12.906 1.00 66.06 105 GLN A CA 1
ATOM 811 C C . GLN A 1 105 ? 13.134 -10.945 -12.020 1.00 66.06 105 GLN A C 1
ATOM 813 O O . GLN A 1 105 ? 12.170 -10.329 -12.458 1.00 66.06 105 GLN A O 1
ATOM 818 N N . VAL A 1 106 ? 13.180 -11.497 -10.810 1.00 77.81 106 VAL A N 1
ATOM 819 C CA . VAL A 1 106 ? 12.106 -11.384 -9.824 1.00 77.81 106 VAL A CA 1
ATOM 820 C C . VAL A 1 106 ? 12.444 -10.231 -8.882 1.00 77.81 106 VAL A C 1
ATOM 822 O O . VAL A 1 106 ? 13.514 -10.223 -8.272 1.00 77.81 106 VAL A O 1
ATOM 825 N N . LEU A 1 107 ? 11.550 -9.249 -8.782 1.00 84.62 107 LEU A N 1
ATOM 826 C CA . LEU A 1 107 ? 11.559 -8.237 -7.734 1.00 84.62 107 LEU A CA 1
ATOM 827 C C . LEU A 1 107 ? 11.630 -8.932 -6.381 1.00 84.62 107 LEU A C 1
ATOM 829 O O . LEU A 1 107 ? 10.882 -9.877 -6.118 1.00 84.62 107 LEU A O 1
ATOM 833 N N . ASP A 1 108 ? 12.478 -8.427 -5.491 1.00 91.81 108 ASP A N 1
ATOM 834 C CA . ASP A 1 108 ? 12.454 -8.897 -4.116 1.00 91.81 108 ASP A CA 1
ATOM 835 C C . ASP A 1 108 ? 11.071 -8.613 -3.481 1.00 91.81 108 ASP A C 1
ATOM 837 O O . ASP A 1 108 ? 10.377 -7.670 -3.890 1.00 91.81 108 ASP A O 1
ATOM 841 N N . PRO A 1 109 ? 10.642 -9.403 -2.481 1.00 94.25 109 PRO A N 1
ATOM 842 C CA . PRO A 1 109 ? 9.310 -9.259 -1.900 1.00 94.25 109 PRO A CA 1
ATOM 843 C C . PRO A 1 109 ? 9.017 -7.860 -1.346 1.00 94.25 109 PRO A C 1
ATOM 845 O O . PRO A 1 109 ? 7.871 -7.412 -1.392 1.00 94.25 109 PRO A O 1
ATOM 848 N N . LEU A 1 110 ? 10.031 -7.139 -0.851 1.00 93.25 110 LEU A N 1
ATOM 849 C CA . LEU A 1 110 ? 9.836 -5.785 -0.341 1.00 93.25 110 LEU A CA 1
ATOM 850 C C . LEU A 1 110 ? 9.549 -4.820 -1.492 1.00 93.25 110 LEU A C 1
ATOM 852 O O . LEU A 1 110 ? 8.605 -4.041 -1.402 1.00 93.25 110 LEU A O 1
ATOM 856 N N . SER A 1 111 ? 10.288 -4.906 -2.595 1.00 92.25 111 SER A N 1
ATOM 857 C CA . SER A 1 111 ? 10.013 -4.096 -3.786 1.00 92.25 111 SER A CA 1
ATOM 858 C C . SER A 1 111 ? 8.654 -4.418 -4.419 1.00 92.25 111 SER A C 1
ATOM 860 O O . SER A 1 111 ? 7.938 -3.497 -4.821 1.00 92.25 111 SER A O 1
ATOM 862 N N . GLN A 1 112 ? 8.243 -5.693 -4.453 1.00 93.31 112 GLN A N 1
ATOM 863 C CA . GLN A 1 112 ? 6.885 -6.068 -4.875 1.00 93.31 112 GLN A CA 1
ATOM 864 C C . GLN A 1 112 ? 5.828 -5.443 -3.962 1.00 93.31 112 GLN A C 1
ATOM 866 O O . GLN A 1 112 ? 4.850 -4.870 -4.447 1.00 93.31 112 GLN A O 1
ATOM 871 N N . TRP A 1 113 ? 6.029 -5.519 -2.643 1.00 96.06 113 TRP A N 1
ATOM 872 C CA . TRP A 1 113 ? 5.142 -4.892 -1.671 1.00 96.06 113 TRP A CA 1
ATOM 873 C C . TRP A 1 113 ? 5.033 -3.379 -1.893 1.00 96.06 113 TRP A C 1
ATOM 875 O O . TRP A 1 113 ? 3.914 -2.870 -1.966 1.00 96.06 113 TRP A O 1
ATOM 885 N N . VAL A 1 114 ? 6.157 -2.667 -2.066 1.00 95.12 114 VAL A N 1
ATOM 886 C CA . VAL A 1 114 ? 6.149 -1.215 -2.322 1.00 95.12 114 VAL A CA 1
ATOM 887 C C . VAL A 1 114 ? 5.360 -0.903 -3.592 1.00 95.12 114 VAL A C 1
ATOM 889 O O . VAL A 1 114 ? 4.551 0.021 -3.588 1.00 95.12 114 VAL A O 1
ATOM 892 N N . ALA A 1 115 ? 5.542 -1.678 -4.664 1.00 93.12 115 ALA A N 1
ATOM 893 C CA . ALA A 1 115 ? 4.819 -1.454 -5.911 1.00 93.12 115 ALA A CA 1
ATOM 894 C C . ALA A 1 115 ? 3.303 -1.650 -5.751 1.00 93.12 115 ALA A C 1
ATOM 896 O O . ALA A 1 115 ? 2.520 -0.788 -6.153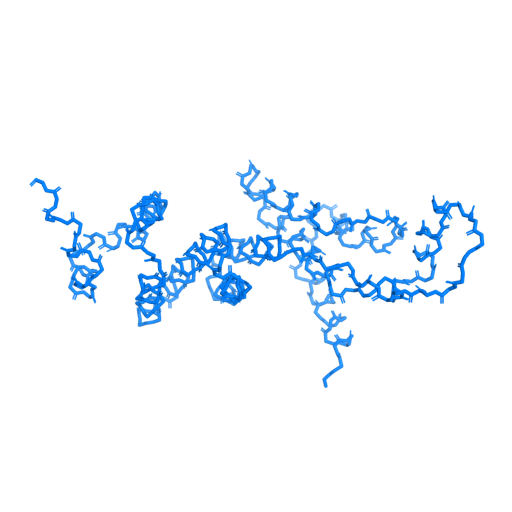 1.00 93.12 115 ALA A O 1
ATOM 897 N N . TRP A 1 116 ? 2.874 -2.751 -5.124 1.00 97.19 116 TRP A N 1
ATOM 898 C CA . TRP A 1 116 ? 1.453 -3.014 -4.879 1.00 97.19 116 TRP A CA 1
ATOM 899 C C . TRP A 1 116 ? 0.824 -1.994 -3.927 1.00 97.19 116 TRP A C 1
ATOM 901 O O . TRP A 1 116 ? -0.262 -1.486 -4.204 1.00 97.19 116 TRP A O 1
ATOM 911 N N . SER A 1 117 ? 1.513 -1.657 -2.837 1.00 95.69 117 SER A N 1
ATOM 912 C CA . SER A 1 117 ? 1.058 -0.651 -1.874 1.00 95.69 117 SER A CA 1
ATOM 913 C C . SER A 1 117 ? 0.968 0.735 -2.523 1.00 95.69 117 SER A C 1
ATOM 915 O O . SER A 1 117 ? -0.049 1.420 -2.419 1.00 95.69 117 SER A O 1
ATOM 917 N N . GLY A 1 118 ? 1.981 1.107 -3.308 1.00 93.69 118 GLY A N 1
ATOM 918 C CA . GLY A 1 118 ? 2.025 2.355 -4.061 1.00 93.69 118 GLY A CA 1
ATOM 919 C C . GLY A 1 118 ? 0.876 2.505 -5.060 1.00 93.69 118 GLY A C 1
ATOM 920 O O . GLY A 1 118 ? 0.308 3.593 -5.169 1.00 93.69 118 GLY A O 1
ATOM 921 N N . LEU A 1 119 ? 0.472 1.425 -5.741 1.00 94.06 119 LEU A N 1
ATOM 922 C CA . LEU A 1 119 ? -0.728 1.426 -6.588 1.00 94.06 119 LEU A CA 1
ATOM 923 C C . LEU A 1 119 ? -2.006 1.650 -5.780 1.00 94.06 119 LEU A C 1
ATOM 925 O O . LEU A 1 119 ? -2.841 2.463 -6.182 1.00 94.06 119 LEU A O 1
ATOM 929 N N . GLY A 1 120 ? -2.144 0.971 -4.639 1.00 95.62 120 GLY A N 1
ATOM 930 C CA . GLY A 1 120 ? -3.274 1.172 -3.733 1.00 95.62 120 GLY A CA 1
ATOM 931 C C . GLY A 1 120 ? -3.393 2.628 -3.286 1.00 95.62 120 GLY A C 1
ATOM 932 O O . GLY A 1 120 ? -4.460 3.226 -3.425 1.00 95.62 120 GLY A O 1
ATOM 933 N N . LEU A 1 121 ? -2.279 3.233 -2.861 1.00 93.62 121 LEU A N 1
ATOM 934 C CA . LEU A 1 121 ? -2.227 4.643 -2.467 1.00 93.62 121 LEU A CA 1
ATOM 935 C C . LEU A 1 121 ? -2.585 5.583 -3.622 1.00 93.62 121 LEU A C 1
ATOM 937 O O . LEU A 1 121 ? -3.353 6.521 -3.421 1.00 93.62 121 LEU A O 1
ATOM 941 N N . CYS A 1 122 ? -2.085 5.333 -4.838 1.00 92.81 122 CYS A N 1
ATOM 942 C CA . CYS A 1 122 ? -2.434 6.153 -6.002 1.00 92.81 122 CYS A CA 1
ATOM 943 C C . CYS A 1 122 ? -3.949 6.159 -6.257 1.00 92.81 122 CYS A C 1
ATOM 945 O O . CYS A 1 122 ? -4.517 7.228 -6.475 1.00 92.81 122 CYS A O 1
ATOM 947 N N . HIS A 1 123 ? -4.608 4.997 -6.186 1.00 92.56 123 HIS A N 1
ATOM 948 C CA . HIS A 1 123 ? -6.061 4.895 -6.358 1.00 92.56 123 HIS A CA 1
ATOM 949 C C . HIS A 1 123 ? -6.839 5.531 -5.199 1.00 92.56 123 HIS A C 1
ATOM 951 O O . HIS A 1 123 ? -7.783 6.284 -5.442 1.00 92.56 123 HIS A O 1
ATOM 957 N N . ALA A 1 124 ? -6.421 5.308 -3.951 1.00 92.44 124 ALA A N 1
ATOM 958 C CA . ALA A 1 124 ? -7.050 5.927 -2.784 1.00 92.44 124 ALA A CA 1
ATOM 959 C C . ALA A 1 124 ? -6.988 7.464 -2.864 1.00 92.44 124 ALA A C 1
ATOM 961 O O . ALA A 1 124 ? -8.006 8.143 -2.742 1.00 92.44 124 ALA A O 1
ATOM 962 N N . LEU A 1 125 ? -5.822 8.026 -3.203 1.00 91.69 125 LEU A N 1
ATOM 963 C CA . LEU A 1 125 ? -5.634 9.473 -3.370 1.00 91.69 125 LEU A CA 1
ATOM 964 C C . LEU A 1 125 ? -6.394 10.063 -4.569 1.00 91.69 125 LEU A C 1
ATOM 966 O O . LEU A 1 125 ? -6.618 11.272 -4.628 1.00 91.69 125 LEU A O 1
ATOM 970 N N . GLN A 1 126 ? -6.789 9.232 -5.533 1.00 93.19 126 GLN A N 1
ATOM 971 C CA . GLN A 1 126 ? -7.678 9.609 -6.634 1.00 93.19 126 GLN A CA 1
ATOM 972 C C . GLN A 1 126 ? -9.166 9.526 -6.253 1.00 93.19 126 GLN A C 1
ATOM 974 O O . GLN A 1 126 ? -10.021 9.852 -7.078 1.00 93.19 126 GLN A O 1
ATOM 979 N N . GLY A 1 127 ? -9.486 9.129 -5.017 1.00 94.44 127 GLY A N 1
ATOM 980 C CA . GLY A 1 127 ? -10.855 8.934 -4.548 1.00 94.44 127 GLY A CA 1
ATOM 981 C C . GLY A 1 127 ? -11.491 7.644 -5.065 1.00 94.44 127 GLY A C 1
ATOM 982 O O . GLY A 1 127 ? -12.715 7.567 -5.161 1.00 94.44 127 GLY A O 1
ATOM 983 N N . ASP A 1 128 ? -10.677 6.644 -5.411 1.00 95.38 128 ASP A N 1
ATOM 984 C CA . ASP A 1 128 ? -11.111 5.329 -5.886 1.00 95.38 128 ASP A CA 1
ATOM 985 C C . ASP A 1 128 ? -10.724 4.217 -4.889 1.00 95.38 128 ASP A C 1
ATOM 987 O O . ASP A 1 128 ? -9.858 3.374 -5.161 1.00 95.38 128 ASP A O 1
ATOM 991 N N . PRO A 1 129 ? -11.368 4.186 -3.707 1.00 93.94 129 PRO A N 1
ATOM 992 C CA . PRO A 1 129 ? -11.060 3.198 -2.678 1.00 93.94 129 PRO A CA 1
ATOM 993 C C . PRO A 1 129 ? -11.419 1.769 -3.108 1.00 93.94 129 PRO A C 1
ATOM 995 O O . PRO A 1 129 ? -10.849 0.807 -2.597 1.00 93.94 129 PRO A O 1
ATOM 998 N N . THR A 1 130 ? -12.321 1.598 -4.083 1.00 95.12 130 THR A N 1
ATOM 999 C CA . THR A 1 130 ? -12.714 0.269 -4.578 1.00 95.12 130 THR A CA 1
ATOM 1000 C C . THR A 1 130 ? -11.560 -0.423 -5.296 1.00 95.12 130 THR A C 1
ATOM 1002 O O . THR A 1 130 ? -11.287 -1.592 -5.016 1.00 95.12 130 THR A O 1
ATOM 1005 N N . ASN A 1 131 ? -10.852 0.280 -6.185 1.00 91.38 131 ASN A N 1
ATOM 1006 C CA . ASN A 1 131 ? -9.659 -0.286 -6.814 1.00 91.38 131 ASN A CA 1
ATOM 1007 C C . ASN A 1 131 ? -8.485 -0.379 -5.829 1.00 91.38 131 ASN A C 1
ATOM 1009 O O . ASN A 1 131 ? -7.746 -1.365 -5.865 1.00 91.38 131 ASN A O 1
ATOM 1013 N N . ALA A 1 132 ? -8.357 0.576 -4.900 1.00 94.31 132 ALA A N 1
ATOM 1014 C CA . ALA A 1 132 ? -7.314 0.552 -3.874 1.00 94.31 132 ALA A CA 1
ATOM 1015 C C . ALA A 1 132 ? -7.337 -0.737 -3.029 1.00 94.31 132 ALA A C 1
ATOM 1017 O O . ALA A 1 132 ? -6.287 -1.346 -2.825 1.00 94.31 132 ALA A O 1
ATOM 1018 N N . ILE A 1 133 ? -8.527 -1.218 -2.631 1.00 96.38 133 ILE A N 1
ATOM 1019 C CA . ILE A 1 133 ? -8.710 -2.491 -1.901 1.00 96.38 133 ILE A CA 1
ATOM 1020 C C . ILE A 1 133 ? -7.992 -3.651 -2.601 1.00 96.38 133 ILE A C 1
ATOM 1022 O O . ILE A 1 133 ? -7.306 -4.442 -1.953 1.00 96.38 133 ILE A O 1
ATOM 1026 N N . GLY A 1 134 ? -8.139 -3.767 -3.925 1.00 94.19 134 GLY A N 1
ATOM 1027 C CA . GLY A 1 134 ? -7.540 -4.860 -4.689 1.00 94.19 134 GLY A CA 1
ATOM 1028 C C . GLY A 1 134 ? -6.013 -4.846 -4.630 1.00 94.19 134 GLY A C 1
ATOM 1029 O O . GLY A 1 134 ? -5.391 -5.897 -4.467 1.00 94.19 134 GLY A O 1
ATOM 1030 N N . PHE A 1 135 ? -5.413 -3.660 -4.720 1.00 96.38 135 PHE A N 1
ATOM 1031 C CA . PHE A 1 135 ? -3.964 -3.486 -4.667 1.00 96.38 135 PHE A CA 1
ATOM 1032 C C . PHE A 1 135 ? -3.405 -3.661 -3.251 1.00 96.38 135 PHE A C 1
ATOM 1034 O O . PHE A 1 135 ? -2.427 -4.390 -3.078 1.00 96.38 135 PHE A O 1
ATOM 1041 N N . PHE A 1 136 ? -4.063 -3.112 -2.226 1.00 97.25 136 PHE A N 1
ATOM 1042 C CA . PHE A 1 136 ? -3.656 -3.335 -0.836 1.00 97.25 136 PHE A CA 1
ATOM 1043 C C . PHE A 1 136 ? -3.763 -4.808 -0.434 1.00 97.25 136 PHE A C 1
ATOM 1045 O O . PHE A 1 136 ? -2.845 -5.334 0.186 1.00 97.25 136 PHE A O 1
ATOM 1052 N N . ALA A 1 137 ? -4.805 -5.529 -0.863 1.00 96.62 137 ALA A N 1
ATOM 1053 C CA . ALA A 1 137 ? -4.917 -6.967 -0.612 1.00 96.62 137 ALA A CA 1
ATOM 1054 C C . ALA A 1 137 ? -3.762 -7.776 -1.240 1.00 96.62 137 ALA A C 1
ATOM 1056 O O . ALA A 1 137 ? -3.294 -8.761 -0.659 1.00 96.62 137 ALA A O 1
ATOM 1057 N N . ARG A 1 138 ? -3.261 -7.355 -2.411 1.00 95.62 138 ARG A N 1
ATOM 1058 C CA . ARG A 1 138 ? -2.054 -7.944 -3.013 1.00 95.62 138 ARG A CA 1
ATOM 1059 C C . ARG A 1 138 ? -0.807 -7.635 -2.194 1.00 95.62 138 ARG A C 1
ATOM 1061 O O . ARG A 1 138 ? -0.048 -8.561 -1.928 1.00 95.62 138 ARG A O 1
ATOM 1068 N N . ALA A 1 139 ? -0.640 -6.394 -1.740 1.00 95.62 139 ALA A N 1
ATOM 1069 C CA . ALA A 1 139 ? 0.466 -6.013 -0.864 1.00 95.62 139 ALA A CA 1
ATOM 1070 C C . ALA A 1 139 ? 0.459 -6.821 0.451 1.00 95.62 139 ALA A C 1
ATOM 1072 O O . ALA A 1 139 ? 1.495 -7.356 0.844 1.00 95.62 139 ALA A O 1
ATOM 1073 N N . VAL A 1 140 ? -0.715 -7.010 1.071 1.00 96.19 140 VAL A N 1
ATOM 1074 C CA . VAL A 1 140 ? -0.893 -7.883 2.247 1.00 96.19 140 VAL A CA 1
ATOM 1075 C C . VAL A 1 140 ? -0.438 -9.307 1.946 1.00 96.19 140 VAL A C 1
ATOM 1077 O O . VAL A 1 140 ? 0.290 -9.883 2.745 1.00 96.19 140 VAL A O 1
ATOM 1080 N N . THR A 1 141 ? -0.834 -9.868 0.800 1.00 95.19 141 THR A N 1
ATOM 1081 C CA . THR A 1 141 ? -0.469 -11.244 0.421 1.00 95.19 141 THR A CA 1
ATOM 1082 C C . THR A 1 141 ? 1.046 -11.398 0.287 1.00 95.19 141 THR A C 1
ATOM 1084 O O . THR A 1 141 ? 1.610 -12.309 0.879 1.00 95.19 141 THR A O 1
ATOM 1087 N N . VAL A 1 142 ? 1.708 -10.475 -0.422 1.00 93.56 142 VAL A N 1
ATOM 1088 C CA . VAL A 1 142 ? 3.172 -10.493 -0.590 1.00 93.56 142 VAL A CA 1
ATOM 1089 C C . VAL A 1 142 ? 3.878 -10.446 0.764 1.00 93.56 142 VAL A C 1
ATOM 1091 O O . VAL A 1 142 ? 4.789 -11.223 1.013 1.00 93.56 142 VAL A O 1
ATOM 1094 N N . ALA A 1 143 ? 3.451 -9.563 1.665 1.00 94.69 143 ALA A N 1
ATOM 1095 C CA . ALA A 1 143 ? 4.096 -9.413 2.963 1.00 94.69 143 ALA A CA 1
ATOM 1096 C C . ALA A 1 143 ? 3.777 -10.564 3.945 1.00 94.69 143 ALA A C 1
ATOM 1098 O O . ALA A 1 143 ? 4.610 -10.916 4.780 1.00 94.69 143 ALA A O 1
ATOM 1099 N N . ALA A 1 144 ? 2.591 -11.175 3.839 1.00 93.69 144 ALA A N 1
ATOM 1100 C CA . ALA A 1 144 ? 2.157 -12.282 4.696 1.00 93.69 144 ALA A CA 1
ATOM 1101 C C . ALA A 1 144 ? 3.003 -13.553 4.516 1.00 93.69 144 ALA A C 1
ATOM 1103 O O . ALA A 1 144 ? 3.176 -14.313 5.470 1.00 93.69 144 ALA A O 1
ATOM 1104 N N . ASP A 1 145 ? 3.560 -13.764 3.323 1.00 92.88 145 ASP A N 1
ATOM 1105 C CA . ASP A 1 145 ? 4.416 -14.917 3.025 1.00 92.88 145 ASP A CA 1
ATOM 1106 C C . ASP A 1 145 ? 5.812 -14.812 3.677 1.00 92.88 145 ASP A C 1
ATOM 1108 O O . ASP A 1 145 ? 6.566 -15.786 3.689 1.00 92.88 145 ASP A O 1
ATOM 1112 N N . HIS A 1 146 ? 6.145 -13.655 4.266 1.00 93.19 146 HIS A N 1
ATOM 1113 C CA . HIS A 1 146 ? 7.480 -13.324 4.778 1.00 93.19 146 HIS A CA 1
ATOM 1114 C C . HIS A 1 146 ? 7.456 -12.672 6.171 1.00 93.19 146 HIS A C 1
ATOM 1116 O O . HIS A 1 146 ? 8.249 -11.782 6.479 1.00 93.19 146 HIS A O 1
ATOM 1122 N N . LEU A 1 147 ? 6.535 -13.097 7.043 1.00 90.19 147 LEU A N 1
ATOM 1123 C CA . LEU A 1 147 ? 6.394 -12.529 8.392 1.00 90.19 147 LEU A CA 1
ATOM 1124 C C . LEU A 1 147 ? 7.600 -12.781 9.313 1.00 90.19 147 LEU A C 1
ATOM 1126 O O . LEU A 1 147 ? 7.663 -12.201 10.399 1.00 90.19 147 LEU A O 1
ATOM 1130 N N . ASP A 1 148 ? 8.541 -13.644 8.937 1.00 90.38 148 ASP A N 1
ATOM 1131 C CA . ASP A 1 148 ? 9.810 -13.845 9.635 1.00 90.38 148 ASP A CA 1
ATOM 1132 C C . ASP A 1 148 ? 10.790 -12.676 9.433 1.00 90.38 148 ASP A C 1
ATOM 1134 O O . ASP A 1 148 ? 11.543 -12.367 10.361 1.00 90.38 148 ASP A O 1
ATOM 1138 N N . ASP A 1 149 ? 10.708 -11.963 8.306 1.00 92.12 149 ASP A N 1
ATOM 1139 C CA . ASP A 1 149 ? 11.458 -10.731 8.046 1.00 92.12 149 ASP A CA 1
ATOM 1140 C C . ASP A 1 149 ? 10.790 -9.531 8.743 1.00 92.12 149 ASP A C 1
ATOM 1142 O O . ASP A 1 149 ? 9.590 -9.280 8.620 1.00 92.12 149 ASP A O 1
ATOM 1146 N N . GLU A 1 150 ? 11.574 -8.773 9.511 1.00 90.00 150 GLU A N 1
ATOM 1147 C CA . GLU A 1 150 ? 11.082 -7.628 10.281 1.00 90.00 150 GLU A CA 1
ATOM 1148 C C . GLU A 1 150 ? 10.494 -6.518 9.396 1.00 90.00 150 GLU A C 1
ATOM 1150 O O . GLU A 1 150 ? 9.437 -5.975 9.723 1.00 90.00 150 GLU A O 1
ATOM 1155 N N . LYS A 1 151 ? 11.133 -6.214 8.260 1.00 90.75 151 LYS A N 1
ATOM 1156 C CA . LYS A 1 151 ? 10.658 -5.188 7.324 1.00 90.75 151 LYS A CA 1
ATOM 1157 C C . LYS A 1 151 ? 9.372 -5.631 6.648 1.00 90.75 151 LYS A C 1
ATOM 1159 O O . LYS A 1 151 ? 8.457 -4.825 6.504 1.00 90.75 151 LYS A O 1
ATOM 1164 N N . LEU A 1 152 ? 9.279 -6.903 6.255 1.00 92.62 152 LEU A N 1
ATOM 1165 C CA . LEU A 1 152 ? 8.067 -7.425 5.620 1.00 92.62 152 LEU A CA 1
ATOM 1166 C C . LEU A 1 152 ? 6.917 -7.585 6.618 1.00 92.62 152 LEU A C 1
ATOM 1168 O O . LEU A 1 152 ? 5.764 -7.351 6.270 1.00 92.62 152 LEU A O 1
ATOM 1172 N N . ARG A 1 153 ? 7.206 -7.854 7.892 1.00 90.38 153 ARG A N 1
ATOM 1173 C CA . ARG A 1 153 ? 6.197 -7.799 8.957 1.00 90.38 153 ARG A CA 1
ATOM 1174 C C . ARG A 1 153 ? 5.648 -6.385 9.170 1.00 90.38 153 ARG A C 1
ATOM 1176 O O . ARG A 1 153 ? 4.449 -6.227 9.393 1.00 90.38 153 ARG A O 1
ATOM 1183 N N . GLU A 1 154 ? 6.495 -5.360 9.099 1.00 88.81 154 GLU A N 1
ATOM 1184 C CA . GLU A 1 154 ? 6.046 -3.962 9.138 1.00 88.81 154 GLU A CA 1
ATOM 1185 C C . GLU A 1 154 ? 5.235 -3.593 7.886 1.00 88.81 154 GLU A C 1
ATOM 1187 O O . GLU A 1 154 ? 4.164 -3.000 7.989 1.00 88.81 154 GLU A O 1
ATOM 1192 N N . ALA A 1 155 ? 5.695 -4.004 6.708 1.00 92.25 155 ALA A N 1
ATOM 1193 C CA . ALA A 1 155 ? 4.972 -3.847 5.451 1.00 92.25 155 ALA A CA 1
ATOM 1194 C C . ALA A 1 155 ? 3.578 -4.501 5.488 1.00 92.25 155 ALA A C 1
ATOM 1196 O O . ALA A 1 155 ? 2.589 -3.883 5.091 1.00 92.25 155 ALA A O 1
ATOM 1197 N N . TYR A 1 156 ? 3.475 -5.716 6.036 1.00 93.56 156 TYR A N 1
ATOM 1198 C CA . TYR A 1 156 ? 2.204 -6.403 6.264 1.00 93.56 156 TYR A CA 1
ATOM 1199 C C . TYR A 1 156 ? 1.272 -5.560 7.135 1.00 93.56 156 TYR A C 1
ATOM 1201 O O . TYR A 1 156 ? 0.097 -5.388 6.811 1.00 93.56 156 TYR A O 1
ATOM 1209 N N . ALA A 1 157 ? 1.809 -4.999 8.220 1.00 90.88 157 ALA A N 1
ATOM 1210 C CA . ALA A 1 157 ? 1.049 -4.167 9.133 1.00 90.88 157 ALA A CA 1
ATOM 1211 C C . ALA A 1 157 ? 0.477 -2.911 8.462 1.00 90.88 157 ALA A C 1
ATOM 1213 O O . ALA A 1 157 ? -0.710 -2.613 8.603 1.00 90.88 157 ALA A O 1
ATOM 1214 N N . LEU A 1 158 ? 1.321 -2.200 7.715 1.00 90.19 158 LEU A N 1
ATOM 1215 C CA . LEU A 1 158 ? 0.931 -0.999 6.982 1.00 90.19 158 LEU A CA 1
ATOM 1216 C C . LEU A 1 158 ? -0.130 -1.321 5.923 1.00 90.19 158 LEU A C 1
ATOM 1218 O O . LEU A 1 158 ? -1.165 -0.668 5.880 1.00 90.19 158 LEU A O 1
ATOM 1222 N N . SER A 1 159 ? 0.043 -2.389 5.140 1.00 93.81 159 SER A N 1
ATOM 1223 C CA . SER A 1 159 ? -0.947 -2.745 4.116 1.00 93.81 159 SER A CA 1
ATOM 1224 C C . SER A 1 159 ? -2.277 -3.228 4.676 1.00 93.81 159 SER A C 1
ATOM 1226 O O . SER A 1 159 ? -3.311 -2.968 4.069 1.00 93.81 159 SER A O 1
ATOM 1228 N N . GLN A 1 160 ? -2.284 -3.916 5.819 1.00 94.19 160 GLN A N 1
ATOM 1229 C CA . GLN A 1 160 ? -3.530 -4.265 6.505 1.00 94.19 160 GLN A CA 1
ATOM 1230 C C . GLN A 1 160 ? -4.258 -3.008 6.996 1.00 94.19 160 GLN A C 1
ATOM 1232 O O . GLN A 1 160 ? -5.480 -2.916 6.897 1.00 94.19 160 GLN A O 1
ATOM 1237 N N . TYR A 1 161 ? -3.518 -2.014 7.488 1.00 91.81 161 TYR A N 1
ATOM 1238 C CA . TYR A 1 161 ? -4.094 -0.726 7.852 1.00 91.81 161 TYR A CA 1
ATOM 1239 C C . TYR A 1 161 ? -4.688 0.005 6.641 1.00 91.81 161 TYR A C 1
ATOM 1241 O O . TYR A 1 161 ? -5.856 0.393 6.672 1.00 91.81 161 TYR A O 1
ATOM 1249 N N . ASP A 1 162 ? -3.933 0.117 5.549 1.00 93.31 162 ASP A N 1
ATOM 1250 C CA . ASP A 1 162 ? -4.394 0.777 4.325 1.00 93.31 162 ASP A CA 1
ATOM 1251 C C . ASP A 1 162 ? -5.606 0.061 3.707 1.00 93.31 162 ASP A C 1
ATOM 1253 O O . ASP A 1 162 ? -6.558 0.696 3.246 1.00 93.31 162 ASP A O 1
ATOM 1257 N N . LEU A 1 163 ? -5.630 -1.274 3.766 1.00 95.50 163 LEU A N 1
ATOM 1258 C CA . LEU A 1 163 ? -6.777 -2.081 3.357 1.00 95.50 163 LEU A CA 1
ATOM 1259 C C . LEU A 1 163 ? -8.010 -1.808 4.234 1.00 95.50 163 LEU A C 1
ATOM 1261 O O . LEU A 1 163 ? -9.120 -1.673 3.711 1.00 95.50 163 LEU A O 1
ATOM 1265 N N . ALA A 1 164 ? -7.832 -1.697 5.553 1.00 93.06 164 ALA A N 1
ATOM 1266 C CA . ALA A 1 164 ? -8.914 -1.354 6.470 1.00 93.06 164 ALA A CA 1
ATOM 1267 C C . ALA A 1 164 ? -9.467 0.053 6.189 1.00 93.06 164 ALA A C 1
ATOM 1269 O O . ALA A 1 164 ? -10.688 0.228 6.149 1.00 93.06 164 ALA A O 1
ATOM 1270 N N . ASN A 1 165 ? -8.589 1.024 5.919 1.00 90.75 165 ASN A N 1
ATOM 1271 C CA . ASN A 1 165 ? -8.968 2.378 5.512 1.00 90.75 165 ASN A CA 1
ATOM 1272 C C . ASN A 1 165 ? -9.782 2.367 4.221 1.00 90.75 165 ASN A C 1
ATOM 1274 O O . ASN A 1 165 ? -10.862 2.952 4.170 1.00 90.75 165 ASN A O 1
ATOM 1278 N N . ALA A 1 166 ? -9.320 1.649 3.198 1.00 94.31 166 ALA A N 1
ATOM 1279 C CA . ALA A 1 166 ? -10.029 1.570 1.928 1.00 94.31 166 ALA A CA 1
ATOM 1280 C C . ALA A 1 166 ? -11.416 0.907 2.081 1.00 94.31 166 ALA A C 1
ATOM 1282 O O . ALA A 1 166 ? -12.392 1.341 1.462 1.00 94.31 166 ALA A O 1
ATOM 1283 N N . HIS A 1 167 ? -11.550 -0.098 2.959 1.00 94.88 167 HIS A N 1
ATOM 1284 C CA . HIS A 1 167 ? -12.855 -0.656 3.330 1.00 94.88 167 HIS A CA 1
ATOM 1285 C C . HIS A 1 167 ? -13.754 0.363 4.035 1.00 94.88 167 HIS A C 1
ATOM 1287 O O . HIS A 1 167 ? -14.940 0.456 3.709 1.00 94.88 167 HIS A O 1
ATOM 1293 N N . TYR A 1 168 ? -13.203 1.146 4.962 1.00 91.50 168 TYR A N 1
ATOM 1294 C CA . TYR A 1 168 ? -13.934 2.205 5.651 1.00 91.50 168 TYR A CA 1
ATOM 1295 C C . TYR A 1 168 ? -14.420 3.294 4.685 1.00 91.50 168 TYR A C 1
ATOM 1297 O O . TYR A 1 168 ? -15.588 3.674 4.739 1.00 91.50 168 TYR A O 1
ATOM 1305 N N . GLU A 1 169 ? -13.577 3.743 3.754 1.00 91.69 169 GLU A N 1
ATOM 1306 C CA . GLU A 1 169 ? -13.954 4.714 2.717 1.00 91.69 169 GLU A CA 1
ATOM 1307 C C . GLU A 1 169 ? -15.039 4.172 1.775 1.00 91.69 169 GLU A C 1
ATOM 1309 O O . GLU A 1 169 ? -15.889 4.924 1.298 1.00 91.69 169 GLU A O 1
ATOM 1314 N N . CYS A 1 170 ? -15.081 2.852 1.571 1.00 93.75 170 CYS A N 1
ATOM 1315 C CA . CYS A 1 170 ? -16.176 2.167 0.879 1.00 93.75 170 CYS A CA 1
ATOM 1316 C C . CYS A 1 170 ? -17.424 1.937 1.755 1.00 93.75 170 CYS A C 1
ATOM 1318 O O . CYS A 1 170 ? -18.371 1.287 1.309 1.00 93.75 170 CYS A O 1
ATOM 1320 N N . ASN A 1 171 ? -17.443 2.444 2.992 1.00 93.44 171 ASN A N 1
ATOM 1321 C CA . ASN A 1 171 ? -18.497 2.235 3.986 1.00 93.44 171 ASN A CA 1
ATOM 1322 C C . ASN A 1 171 ? -18.737 0.746 4.337 1.00 93.44 171 ASN A C 1
ATOM 1324 O O . ASN A 1 171 ? -19.824 0.364 4.775 1.00 93.44 171 ASN A O 1
ATOM 1328 N N . ASP A 1 172 ? -17.720 -0.106 4.163 1.00 93.75 172 ASP A N 1
ATOM 1329 C CA . ASP A 1 172 ? -17.722 -1.520 4.551 1.00 93.75 172 ASP A CA 1
ATOM 1330 C C . ASP A 1 172 ? -17.073 -1.684 5.932 1.00 93.75 172 ASP A C 1
ATOM 1332 O O . ASP A 1 172 ? -15.955 -2.183 6.093 1.00 93.75 172 ASP A O 1
ATOM 1336 N N . MET A 1 173 ? -17.790 -1.217 6.956 1.00 89.19 173 MET A N 1
ATOM 1337 C CA . MET A 1 173 ? -17.291 -1.209 8.335 1.00 89.19 173 MET A CA 1
ATOM 1338 C C . MET A 1 173 ? -16.982 -2.611 8.873 1.00 89.19 173 MET A C 1
ATOM 1340 O O . MET A 1 173 ? -16.064 -2.766 9.673 1.00 89.19 173 MET A O 1
ATOM 1344 N N . ILE A 1 174 ? -17.709 -3.636 8.413 1.00 91.00 174 ILE A N 1
ATOM 1345 C CA . ILE A 1 174 ? -17.499 -5.024 8.848 1.00 91.00 174 ILE A CA 1
ATOM 1346 C C . ILE A 1 174 ? -16.136 -5.523 8.363 1.00 91.00 174 ILE A C 1
ATOM 1348 O O . ILE A 1 174 ? -15.390 -6.125 9.136 1.00 91.00 174 ILE A O 1
ATOM 1352 N N . ARG A 1 175 ? -15.780 -5.268 7.099 1.00 93.38 175 ARG A N 1
ATOM 1353 C CA . ARG A 1 175 ? -14.464 -5.671 6.589 1.00 93.38 175 ARG A CA 1
ATOM 1354 C C . ARG A 1 175 ? -13.339 -4.813 7.137 1.00 93.38 175 ARG A C 1
ATOM 1356 O O . ARG A 1 175 ? -12.293 -5.367 7.466 1.00 93.38 175 ARG A O 1
ATOM 1363 N N . ALA A 1 176 ? -13.552 -3.507 7.294 1.00 89.44 176 ALA A N 1
ATOM 1364 C CA . ALA A 1 176 ? -12.576 -2.635 7.944 1.00 89.44 176 ALA A CA 1
ATOM 1365 C C . ALA A 1 176 ? -12.227 -3.157 9.351 1.00 89.44 176 ALA A C 1
ATOM 1367 O O . ALA A 1 176 ? -11.053 -3.307 9.685 1.00 89.44 176 ALA A O 1
ATOM 1368 N N . GLN A 1 177 ? -13.246 -3.542 10.128 1.00 86.00 177 GLN A N 1
ATOM 1369 C CA . GLN A 1 177 ? -13.080 -4.154 11.446 1.00 86.00 177 GLN A CA 1
ATOM 1370 C C . GLN A 1 177 ? -12.257 -5.442 11.402 1.00 86.00 177 GLN A C 1
ATOM 1372 O O . GLN A 1 177 ? -11.243 -5.546 12.086 1.00 86.00 177 GLN A O 1
ATOM 1377 N N . ALA A 1 178 ? -12.687 -6.416 10.597 1.00 90.19 178 ALA A N 1
ATOM 1378 C CA . ALA A 1 178 ? -12.035 -7.722 10.531 1.00 90.19 178 ALA A CA 1
ATOM 1379 C C . ALA A 1 178 ? -10.555 -7.608 10.116 1.00 90.19 178 ALA A C 1
ATOM 1381 O O . ALA A 1 178 ? -9.695 -8.348 10.600 1.00 90.19 178 ALA A O 1
ATOM 1382 N N . THR A 1 179 ? -10.250 -6.641 9.248 1.00 91.94 179 THR A N 1
ATOM 1383 C CA . THR A 1 179 ? -8.888 -6.350 8.788 1.00 91.94 179 THR A CA 1
ATOM 1384 C C . THR A 1 179 ? -8.019 -5.818 9.935 1.00 91.94 179 THR A C 1
ATOM 1386 O O . THR A 1 179 ? -6.911 -6.310 10.153 1.00 91.94 179 THR A O 1
ATOM 1389 N N . LEU A 1 180 ? -8.540 -4.885 10.740 1.00 86.62 180 LEU A N 1
ATOM 1390 C CA . LEU A 1 180 ? -7.839 -4.386 11.928 1.00 86.62 180 LEU A CA 1
ATOM 1391 C C . LEU A 1 180 ? -7.660 -5.455 13.008 1.00 86.62 180 LEU A C 1
ATOM 1393 O O . LEU A 1 180 ? -6.606 -5.526 13.631 1.00 86.62 180 LEU A O 1
ATOM 1397 N N . GLU A 1 181 ? -8.660 -6.297 13.249 1.00 86.62 181 GLU A N 1
ATOM 1398 C CA . GLU A 1 181 ? -8.532 -7.395 14.214 1.00 86.62 181 GLU A CA 1
ATOM 1399 C C . GLU A 1 181 ? -7.376 -8.325 13.819 1.00 86.62 181 GLU A C 1
ATOM 1401 O O . GLU A 1 181 ? -6.494 -8.601 14.635 1.00 86.62 181 GLU A O 1
ATOM 1406 N N . THR A 1 182 ? -7.302 -8.683 12.534 1.00 88.69 182 THR A N 1
ATOM 1407 C CA . THR A 1 182 ? -6.209 -9.489 11.970 1.00 88.69 182 THR A CA 1
ATOM 1408 C C . THR A 1 182 ? -4.844 -8.809 12.138 1.00 88.69 182 THR A C 1
ATOM 1410 O O . THR A 1 182 ? -3.861 -9.454 12.509 1.00 88.69 182 THR A O 1
ATOM 1413 N N . LEU A 1 183 ? -4.768 -7.496 11.897 1.00 85.75 183 LEU A N 1
ATOM 1414 C CA . LEU A 1 183 ? -3.556 -6.697 12.092 1.00 85.75 183 LEU A CA 1
ATOM 1415 C C . LEU A 1 183 ? -3.013 -6.840 13.522 1.00 85.75 183 LEU A C 1
ATOM 1417 O O . LEU A 1 183 ? -1.827 -7.112 13.726 1.00 85.75 183 LEU A O 1
ATOM 1421 N N . PHE A 1 184 ? -3.883 -6.689 14.522 1.00 79.88 184 PHE A N 1
ATOM 1422 C CA . PHE A 1 184 ? -3.467 -6.760 15.919 1.00 79.88 184 PHE A CA 1
ATOM 1423 C C . PHE A 1 184 ? -3.142 -8.182 16.372 1.00 79.88 184 PHE A C 1
ATOM 1425 O O . PHE A 1 184 ? -2.281 -8.336 17.234 1.00 79.88 184 PHE A O 1
ATOM 1432 N N . GLU A 1 185 ? -3.751 -9.221 15.804 1.00 83.38 185 GLU A N 1
ATOM 1433 C CA . GLU A 1 185 ? -3.385 -10.610 16.114 1.00 83.38 185 GLU A CA 1
ATOM 1434 C C . GLU A 1 185 ? -1.946 -10.947 15.702 1.00 83.38 185 GLU A C 1
ATOM 1436 O O . GLU A 1 185 ? -1.232 -11.610 16.457 1.00 83.38 185 GLU A O 1
ATOM 1441 N N . VAL A 1 186 ? -1.504 -10.460 14.540 1.00 78.44 186 VAL A N 1
ATOM 1442 C CA . VAL A 1 186 ? -0.205 -10.829 13.952 1.00 78.44 186 VAL A CA 1
ATOM 1443 C C . VAL A 1 186 ? 0.956 -10.005 14.515 1.00 78.44 186 VAL A C 1
ATOM 1445 O O . VAL A 1 186 ? 2.073 -10.510 14.637 1.00 78.44 186 VAL A O 1
ATOM 1448 N N . ILE A 1 187 ? 0.726 -8.743 14.886 1.00 74.00 187 ILE A N 1
ATOM 1449 C CA . ILE A 1 187 ? 1.803 -7.874 15.373 1.00 74.00 187 ILE A CA 1
ATOM 1450 C C . ILE A 1 187 ? 2.070 -8.127 16.865 1.00 74.00 187 ILE A C 1
ATOM 1452 O O . ILE A 1 187 ? 1.164 -7.929 17.690 1.00 74.00 187 ILE A O 1
ATOM 1456 N N . PRO A 1 188 ? 3.322 -8.461 17.249 1.00 74.31 188 PRO A N 1
ATOM 1457 C CA . PRO A 1 188 ? 3.725 -8.555 18.650 1.00 74.31 188 PRO A CA 1
ATOM 1458 C C . PRO A 1 188 ? 3.408 -7.265 19.409 1.00 74.31 188 PRO A C 1
ATOM 1460 O O . PRO A 1 188 ? 3.646 -6.174 18.894 1.00 74.31 188 PRO A O 1
ATOM 1463 N N . GLU A 1 189 ? 2.934 -7.358 20.656 1.00 69.75 189 GLU A N 1
ATOM 1464 C CA . GLU A 1 189 ? 2.577 -6.174 21.461 1.00 69.75 189 GLU A CA 1
ATOM 1465 C C . GLU A 1 189 ? 3.697 -5.122 21.538 1.00 69.75 189 GLU A C 1
ATOM 1467 O O . GLU A 1 189 ? 3.408 -3.929 21.604 1.00 69.75 189 GLU A O 1
ATOM 1472 N N . THR A 1 190 ? 4.963 -5.545 21.463 1.00 68.75 190 THR A N 1
ATOM 1473 C CA . THR A 1 190 ? 6.143 -4.666 21.445 1.00 68.75 190 THR A CA 1
ATOM 1474 C C . THR A 1 190 ? 6.187 -3.723 20.246 1.00 68.75 190 THR A C 1
ATOM 1476 O O . THR A 1 190 ? 6.675 -2.610 20.386 1.00 68.75 190 THR A O 1
ATOM 1479 N N . ASN A 1 191 ? 5.643 -4.132 19.098 1.00 69.19 191 ASN A N 1
ATOM 1480 C CA . ASN A 1 191 ? 5.700 -3.377 17.843 1.00 69.19 191 ASN A CA 1
ATOM 1481 C C . ASN A 1 191 ? 4.388 -2.623 17.569 1.00 69.19 191 ASN A C 1
ATOM 1483 O O . ASN A 1 191 ? 4.334 -1.754 16.699 1.00 69.19 191 ASN A O 1
ATOM 1487 N N . ARG A 1 192 ? 3.323 -2.920 18.330 1.00 73.44 192 ARG A N 1
ATOM 1488 C CA . ARG A 1 192 ? 2.016 -2.262 18.183 1.00 73.44 192 ARG A CA 1
ATOM 1489 C C . ARG A 1 192 ? 2.062 -0.773 18.505 1.00 73.44 192 ARG A C 1
ATOM 1491 O O . ARG A 1 192 ? 1.281 -0.030 17.929 1.00 73.44 192 ARG A O 1
ATOM 1498 N N . ALA A 1 193 ? 2.941 -0.335 19.407 1.00 71.19 193 ALA A N 1
ATOM 1499 C CA . ALA A 1 193 ? 3.064 1.081 19.752 1.00 71.19 193 ALA A CA 1
ATOM 1500 C C . ALA A 1 193 ? 3.650 1.901 18.593 1.00 71.19 193 ALA A C 1
ATOM 1502 O O . ALA A 1 193 ? 3.112 2.954 18.269 1.00 71.19 193 ALA A O 1
ATOM 1503 N N . ASP A 1 194 ? 4.689 1.391 17.931 1.00 71.69 194 ASP A N 1
ATOM 1504 C CA . ASP A 1 194 ? 5.348 2.087 16.821 1.00 71.69 194 ASP A CA 1
ATOM 1505 C C . ASP A 1 194 ? 4.476 2.083 15.563 1.00 71.69 194 ASP A C 1
ATOM 1507 O O . ASP A 1 194 ? 4.282 3.119 14.928 1.00 71.69 194 ASP A O 1
ATOM 1511 N N . ILE A 1 195 ? 3.875 0.933 15.245 1.00 68.06 195 ILE A N 1
ATOM 1512 C CA . ILE A 1 195 ? 2.922 0.811 14.135 1.00 68.06 195 ILE A CA 1
ATOM 1513 C C . ILE A 1 195 ? 1.669 1.641 14.431 1.00 68.06 195 ILE A C 1
ATOM 1515 O O . ILE A 1 195 ? 1.208 2.384 13.572 1.00 68.06 195 ILE A O 1
ATOM 1519 N N . GLY A 1 196 ? 1.169 1.595 15.667 1.00 68.31 196 GLY A N 1
ATOM 1520 C CA . GLY A 1 196 ? 0.054 2.416 16.127 1.00 68.31 196 GLY A CA 1
ATOM 1521 C C . GLY A 1 196 ? 0.348 3.913 16.047 1.00 68.31 196 GLY A C 1
ATOM 1522 O O . GLY A 1 196 ? -0.525 4.666 15.644 1.00 68.31 196 GLY A O 1
ATOM 1523 N N . ALA A 1 197 ? 1.570 4.355 16.356 1.00 69.62 197 ALA A N 1
ATOM 1524 C CA . ALA A 1 197 ? 1.977 5.753 16.217 1.00 69.62 197 ALA A CA 1
ATOM 1525 C C . ALA A 1 197 ? 2.075 6.189 14.746 1.00 69.62 197 ALA A C 1
ATOM 1527 O O . ALA A 1 197 ? 1.691 7.309 14.413 1.00 69.62 197 ALA A O 1
ATOM 1528 N N . LYS A 1 198 ? 2.550 5.308 13.853 1.00 68.69 198 LYS A N 1
ATOM 1529 C CA . LYS A 1 198 ? 2.558 5.562 12.403 1.00 68.69 198 LYS A CA 1
ATOM 1530 C C . LYS A 1 198 ? 1.141 5.672 11.844 1.00 68.69 198 LYS A C 1
ATOM 1532 O O . LYS A 1 198 ? 0.851 6.632 11.144 1.00 68.69 198 LYS A O 1
ATOM 1537 N N . ILE A 1 199 ? 0.264 4.756 12.246 1.00 68.25 199 ILE A N 1
ATOM 1538 C CA . ILE A 1 199 ? -1.172 4.773 11.947 1.00 68.25 199 ILE A CA 1
ATOM 1539 C C . ILE A 1 199 ? -1.837 6.047 12.487 1.00 68.25 199 ILE A C 1
ATOM 1541 O O . ILE A 1 199 ? -2.584 6.711 11.777 1.00 68.25 199 ILE A O 1
ATOM 1545 N N . ALA A 1 200 ? -1.545 6.422 13.734 1.00 63.06 200 ALA A N 1
ATOM 1546 C CA . ALA A 1 200 ? -2.160 7.566 14.402 1.00 63.06 200 ALA A CA 1
ATOM 1547 C C . ALA A 1 200 ? -1.803 8.916 13.763 1.00 63.06 200 ALA A C 1
ATOM 1549 O O . ALA A 1 200 ? -2.553 9.879 13.918 1.00 63.06 200 ALA A O 1
ATOM 1550 N N . ASN A 1 201 ? -0.682 8.995 13.041 1.00 64.25 201 ASN A N 1
ATOM 1551 C CA . ASN A 1 201 ? -0.316 10.192 12.288 1.00 64.25 201 ASN A CA 1
ATOM 1552 C C . ASN A 1 201 ? -1.191 10.398 11.031 1.00 64.25 201 ASN A C 1
ATOM 1554 O O . ASN A 1 201 ? -1.228 11.517 10.515 1.00 64.25 201 ASN A O 1
ATOM 1558 N N . ASP A 1 202 ? -1.941 9.382 10.580 1.00 65.94 202 ASP A N 1
ATOM 1559 C CA . ASP A 1 202 ? -2.963 9.517 9.534 1.00 65.94 202 ASP A CA 1
ATOM 1560 C C . ASP A 1 202 ? -4.311 9.956 10.131 1.00 65.94 202 ASP A C 1
ATOM 1562 O O . ASP A 1 202 ? -5.143 9.179 10.606 1.00 65.94 202 ASP A O 1
ATOM 1566 N N . ASN A 1 203 ? -4.512 11.274 10.110 1.00 58.88 203 ASN A N 1
ATOM 1567 C CA . ASN A 1 203 ? -5.488 12.006 10.921 1.00 58.88 203 ASN A CA 1
ATOM 1568 C C . ASN A 1 203 ? -6.968 11.596 10.770 1.00 58.88 203 ASN A C 1
ATOM 1570 O O . ASN A 1 203 ? -7.743 11.831 11.696 1.00 58.88 203 ASN A O 1
ATOM 1574 N N . ALA A 1 204 ? -7.409 11.036 9.639 1.00 64.62 204 ALA A N 1
ATOM 1575 C CA . ALA A 1 204 ? -8.841 10.809 9.398 1.00 64.62 204 ALA A CA 1
ATOM 1576 C C . ALA A 1 204 ? -9.360 9.524 10.061 1.00 64.62 204 ALA A C 1
ATOM 1578 O O . ALA A 1 204 ? -10.362 9.547 10.779 1.00 64.62 204 ALA A O 1
ATOM 1579 N N . PHE A 1 205 ? -8.661 8.408 9.862 1.00 66.00 205 PHE A N 1
ATOM 1580 C CA . PHE A 1 205 ? -9.071 7.128 10.428 1.00 66.00 205 PHE A CA 1
ATOM 1581 C C . PHE A 1 205 ? -8.609 6.962 11.876 1.00 66.00 205 PHE A C 1
ATOM 1583 O O . PHE A 1 205 ? -9.346 6.409 12.687 1.00 66.00 205 PHE A O 1
ATOM 1590 N N . ALA A 1 206 ? -7.470 7.549 12.255 1.00 66.44 206 ALA A N 1
ATOM 1591 C CA . ALA A 1 206 ? -7.072 7.650 13.656 1.00 66.44 206 ALA A CA 1
ATOM 1592 C C . ALA A 1 206 ? -8.121 8.400 14.501 1.00 66.44 206 ALA A C 1
ATOM 1594 O O . ALA A 1 206 ? -8.480 7.955 15.590 1.00 66.44 206 ALA A O 1
ATOM 1595 N N . ALA A 1 207 ? -8.687 9.496 13.976 1.00 71.44 207 ALA A N 1
ATOM 1596 C CA . ALA A 1 207 ? -9.776 10.211 14.640 1.00 71.44 207 ALA A CA 1
ATOM 1597 C C . ALA A 1 207 ? -11.059 9.370 14.738 1.00 71.44 207 ALA A C 1
ATOM 1599 O O . ALA A 1 207 ? -11.751 9.433 15.756 1.00 71.44 207 ALA A O 1
ATOM 1600 N N . PHE A 1 208 ? -11.365 8.563 13.713 1.00 73.69 208 PHE 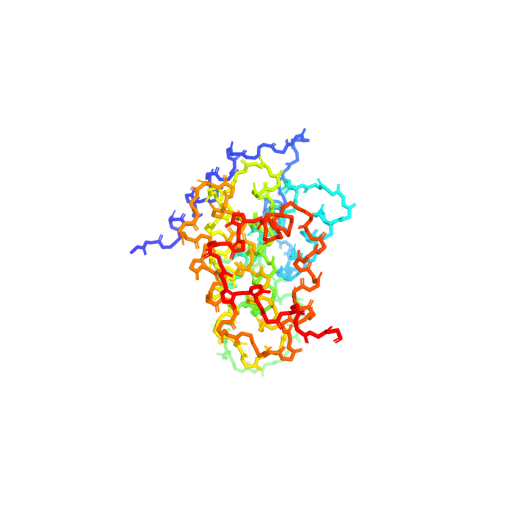A N 1
ATOM 1601 C CA . PHE A 1 208 ? -12.446 7.584 13.796 1.00 73.69 208 PHE A CA 1
ATOM 1602 C C . PHE A 1 208 ? -12.166 6.563 14.892 1.00 73.69 208 PHE A C 1
ATOM 1604 O O . PHE A 1 208 ? -13.030 6.396 15.741 1.00 73.69 208 PHE A O 1
ATOM 1611 N N . LEU A 1 209 ? -10.981 5.949 14.946 1.00 69.06 209 LEU A N 1
ATOM 1612 C CA . LEU A 1 209 ? -10.619 5.000 16.001 1.00 69.06 209 LEU A CA 1
ATOM 1613 C C . LEU A 1 209 ? -10.778 5.621 17.397 1.00 69.06 209 LEU A C 1
ATOM 1615 O O . LEU A 1 209 ? -11.297 4.985 18.304 1.00 69.06 209 LEU A O 1
ATOM 1619 N N . GLU A 1 210 ? -10.451 6.897 17.569 1.00 73.12 210 GLU A N 1
ATOM 1620 C CA . GLU A 1 210 ? -10.639 7.587 18.848 1.00 73.12 210 GLU A CA 1
ATOM 1621 C C . GLU A 1 210 ? -12.095 7.971 19.179 1.00 73.12 210 GLU A C 1
ATOM 1623 O O . GLU A 1 210 ? -12.384 8.345 20.327 1.00 73.12 210 GLU A O 1
ATOM 1628 N N . SER A 1 211 ? -13.022 7.858 18.223 1.00 75.62 211 SER A N 1
ATOM 1629 C CA . SER A 1 211 ? -14.436 8.190 18.417 1.00 75.62 211 SER A CA 1
ATOM 1630 C C . SER A 1 211 ? -15.134 7.243 19.411 1.00 75.62 211 SER A C 1
ATOM 1632 O O . SER A 1 211 ? -14.760 6.072 19.541 1.00 75.62 211 SER A O 1
ATOM 1634 N N . PRO A 1 212 ? -16.172 7.709 20.133 1.00 76.94 212 PRO A N 1
ATOM 1635 C CA . PRO A 1 212 ? -17.014 6.843 20.962 1.00 76.94 212 PRO A CA 1
ATOM 1636 C C . PRO A 1 212 ? -17.612 5.664 20.179 1.00 76.94 212 PRO A C 1
ATOM 1638 O O . PRO A 1 212 ? -17.727 4.555 20.705 1.00 76.94 212 PRO A O 1
ATOM 1641 N N . GLU A 1 213 ? -17.962 5.888 18.914 1.00 72.19 213 GLU A N 1
ATOM 1642 C CA . GLU A 1 213 ? -18.489 4.880 17.999 1.00 72.19 213 GLU A CA 1
ATOM 1643 C C . GLU A 1 213 ? -17.457 3.776 17.751 1.00 72.19 213 GLU A C 1
ATOM 1645 O O . GLU A 1 213 ? -17.751 2.597 17.931 1.00 72.19 213 GLU A O 1
ATOM 1650 N N . ALA A 1 214 ? -16.211 4.133 17.454 1.00 70.38 214 ALA A N 1
ATOM 1651 C CA . ALA A 1 214 ? -15.146 3.151 17.306 1.00 70.38 214 ALA A CA 1
ATOM 1652 C C . ALA A 1 214 ? -14.794 2.465 18.631 1.00 70.38 214 ALA A C 1
ATOM 1654 O O . ALA A 1 214 ? -14.610 1.257 18.663 1.00 70.38 214 ALA A O 1
ATOM 1655 N N . LYS A 1 215 ? -14.776 3.177 19.761 1.00 74.88 215 LYS A N 1
ATOM 1656 C CA . LYS A 1 215 ? -14.524 2.562 21.080 1.00 74.88 215 LYS A CA 1
ATOM 1657 C C . LYS A 1 215 ? -15.605 1.557 21.484 1.00 74.88 215 LYS A C 1
ATOM 1659 O O . LYS A 1 215 ? -15.307 0.588 22.180 1.00 74.88 215 LYS A O 1
ATOM 1664 N N . THR A 1 216 ? -16.845 1.762 21.037 1.00 75.75 216 THR A N 1
ATOM 1665 C CA . THR A 1 216 ? -17.942 0.800 21.231 1.00 75.75 216 THR A CA 1
ATOM 1666 C C . THR A 1 216 ? -17.900 -0.355 20.231 1.00 75.75 216 THR A C 1
ATOM 1668 O O . THR A 1 216 ? -18.224 -1.479 20.611 1.00 75.75 216 THR A O 1
ATOM 1671 N N . MET A 1 217 ? -17.459 -0.113 18.993 1.00 64.50 217 MET A N 1
ATOM 1672 C CA . MET A 1 217 ? -17.294 -1.150 17.965 1.00 64.50 217 MET A CA 1
ATOM 1673 C C . MET A 1 217 ? -16.024 -2.001 18.150 1.00 64.50 217 MET A C 1
ATOM 1675 O O . MET A 1 217 ? -16.035 -3.184 17.822 1.00 64.50 217 MET A O 1
ATOM 1679 N N . PHE A 1 218 ? -14.960 -1.441 18.738 1.00 67.50 218 PHE A N 1
ATOM 1680 C CA . PHE A 1 218 ? -13.627 -2.049 18.868 1.00 67.50 218 PHE A CA 1
ATOM 1681 C C . PHE A 1 218 ? -13.092 -2.067 20.318 1.00 67.50 218 PHE A C 1
ATOM 1683 O O . PHE A 1 218 ? -11.963 -1.629 20.579 1.00 67.50 218 PHE A O 1
ATOM 1690 N N . PRO A 1 219 ? -13.842 -2.597 21.302 1.00 62.03 219 PRO A N 1
ATOM 1691 C CA . PRO A 1 219 ? -13.455 -2.519 22.714 1.00 62.03 219 PRO A CA 1
ATOM 1692 C C . PRO A 1 219 ? -12.121 -3.225 23.026 1.00 62.03 219 PRO A C 1
ATOM 1694 O O . PRO A 1 219 ? -11.413 -2.830 23.951 1.00 62.03 219 PRO A O 1
ATOM 1697 N N . GLY A 1 220 ? -11.742 -4.243 22.242 1.00 61.53 220 GLY A N 1
ATOM 1698 C CA . GLY A 1 220 ? -10.483 -4.982 22.410 1.00 61.53 220 GLY A CA 1
ATOM 1699 C C . GLY A 1 220 ? -9.243 -4.299 21.822 1.00 61.53 220 GLY A C 1
ATOM 1700 O O . GLY A 1 220 ? -8.130 -4.624 22.234 1.00 61.53 220 GLY A O 1
ATOM 1701 N N . ILE A 1 221 ? -9.429 -3.358 20.890 1.00 58.47 221 ILE A N 1
ATOM 1702 C CA . ILE A 1 221 ? -8.338 -2.710 20.148 1.00 58.47 221 ILE A CA 1
ATOM 1703 C C . ILE A 1 221 ? -7.796 -1.498 20.918 1.00 58.47 221 ILE A C 1
ATOM 1705 O O . ILE A 1 221 ? -6.585 -1.325 21.031 1.00 58.47 221 ILE A O 1
ATOM 1709 N N . LEU A 1 222 ? -8.682 -0.691 21.510 1.00 57.00 222 LEU A N 1
ATOM 1710 C CA . LEU A 1 222 ? -8.327 0.602 22.119 1.00 57.00 222 LEU A CA 1
ATOM 1711 C C . LEU A 1 222 ? -8.319 0.584 23.654 1.00 57.00 222 LEU A C 1
ATOM 1713 O O . LEU A 1 222 ? -7.763 1.475 24.290 1.00 57.00 222 LEU A O 1
ATOM 1717 N N . GLY A 1 223 ? -8.909 -0.441 24.277 1.00 50.19 223 GLY A N 1
ATOM 1718 C CA . GLY A 1 223 ? -9.039 -0.527 25.735 1.00 50.19 223 GLY A CA 1
ATOM 1719 C C . GLY A 1 223 ? -7.728 -0.774 26.492 1.00 50.19 223 GLY A C 1
ATOM 1720 O O . GLY A 1 223 ? -7.673 -0.533 27.692 1.00 50.19 223 GLY A O 1
ATOM 1721 N N . LYS A 1 224 ? -6.657 -1.229 25.825 1.00 49.84 224 LYS A N 1
ATOM 1722 C CA . LYS A 1 224 ? -5.394 -1.605 26.496 1.00 49.84 224 LYS A CA 1
ATOM 1723 C C . LYS A 1 224 ? -4.340 -0.496 26.567 1.00 49.84 224 LYS A C 1
ATOM 1725 O O . LYS A 1 224 ? -3.386 -0.625 27.329 1.00 49.84 224 LYS A O 1
ATOM 1730 N N . THR A 1 225 ? -4.478 0.587 25.805 1.00 44.44 225 THR A N 1
ATOM 1731 C CA . THR A 1 225 ? -3.525 1.714 25.835 1.00 44.44 225 THR A CA 1
ATOM 1732 C C . THR A 1 225 ? -3.839 2.719 26.948 1.00 44.44 225 THR A C 1
ATOM 1734 O O . THR A 1 225 ? -2.929 3.371 27.452 1.00 44.44 225 THR A O 1
ATOM 1737 N N .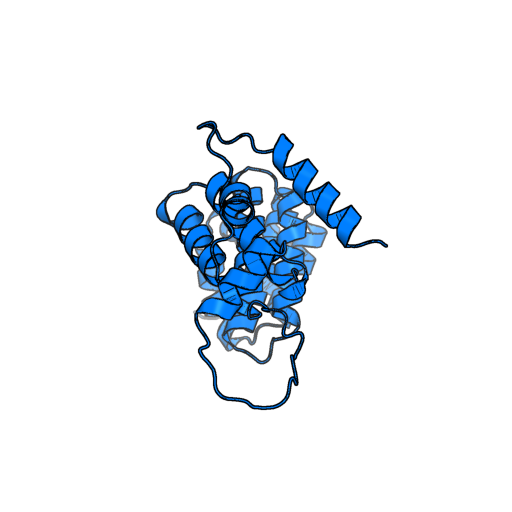 SER A 1 226 ? -5.097 2.790 27.399 1.00 41.06 226 SER A N 1
ATOM 1738 C CA . SER A 1 226 ? -5.583 3.746 28.408 1.00 41.06 226 SER A CA 1
ATOM 1739 C C . SER A 1 226 ? -5.168 3.446 29.860 1.00 41.06 226 SER A C 1
ATOM 1741 O O . SER A 1 226 ? -5.329 4.318 30.711 1.00 41.06 226 SER A O 1
ATOM 1743 N N . GLU A 1 227 ? -4.664 2.250 30.179 1.00 41.66 227 GLU A N 1
ATOM 1744 C CA . GLU A 1 227 ? -4.280 1.880 31.558 1.00 41.66 227 GLU A CA 1
ATOM 1745 C C . GLU A 1 227 ? -2.799 2.145 31.888 1.00 41.66 227 GLU A C 1
ATOM 1747 O O . GLU A 1 227 ? -2.336 1.820 32.979 1.00 41.66 227 GLU A O 1
ATOM 1752 N N . ARG A 1 228 ? -2.037 2.768 30.978 1.00 41.41 228 ARG A N 1
ATOM 1753 C CA . ARG A 1 228 ? -0.672 3.248 31.250 1.00 41.41 228 ARG A CA 1
ATOM 1754 C C . ARG A 1 228 ? -0.673 4.754 31.531 1.00 41.41 228 ARG A C 1
ATOM 1756 O O . ARG A 1 228 ? -0.220 5.529 30.696 1.00 41.41 228 ARG A O 1
ATOM 1763 N N . ASN A 1 229 ? -1.178 5.147 32.699 1.00 39.72 229 ASN A N 1
ATOM 1764 C CA . ASN A 1 229 ? -0.890 6.436 33.342 1.00 39.72 229 ASN A CA 1
ATOM 1765 C C . ASN A 1 229 ? -0.397 6.188 34.766 1.00 39.72 229 ASN A C 1
ATOM 1767 O O . ASN A 1 229 ? -1.052 5.387 35.470 1.00 39.72 229 ASN A O 1
#

pLDDT: mean 73.61, std 19.03, range [37.41, 97.25]

Sequence (229 aa):
MNFHQDFVALLASFRHLYPSPLGSPGVLSIALETGLPVFDPSLFVVIGSEMLHTHGQHNTALEHYIAALVLDVVPKKKLPHGIADGFNMFESRDDEEDSESDEVQVLDPLSQWVAWSGLGLCHALQGDPTNAIGFFARAVTVAADHLDDEKLREAYALSQYDLANAHYECNDMIRAQATLETLFEVIPETNRADIGAKIANDNAFAAFLESPEAKTMFPGILGKTSERN

Secondary structure (DSSP, 8-state):
--HHHHHHHHHHHHHHH---TT-PPPH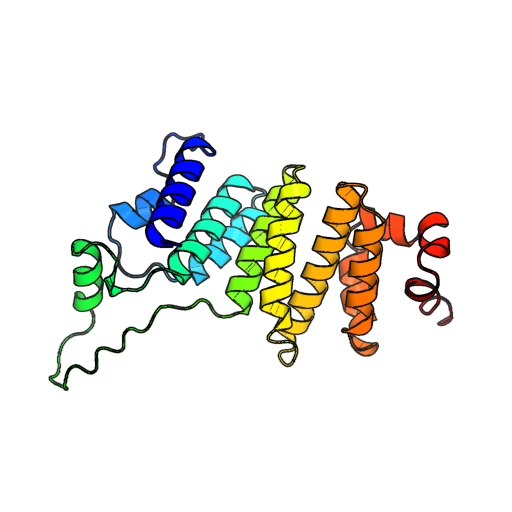HHHHHHH--S---HHHHHHHHHHHHHTT--HHHHHHHHHHHHHHHT--GGGS-HHHHHHHTTSS--------------PPPHHHHHHHHHHHHHHHHHTT-HHHHHHHHHHHHHHHHTTTTSHHHHHHHHHHHHHHHHHHHHTT-HHHHHHHHHHHHHHS-HHHHHHHHHHHHTSHHHHHHHHSHHHHHH-HHHHTTTTT--

Radius of gyration: 21.04 Å; chains: 1; bounding box: 54×40×64 Å